Protein AF-A0AAI8YS66-F1 (afdb_monomer)

Nearest PDB structures (foldseek):
  8ajq-assembly2_C  TM=8.353E-01  e=5.637E-10  Pseudomonas aeruginosa PAO1
  5xmc-assembly1_A  TM=4.324E-01  e=9.749E-01  Mus musculus
  8xfb-asse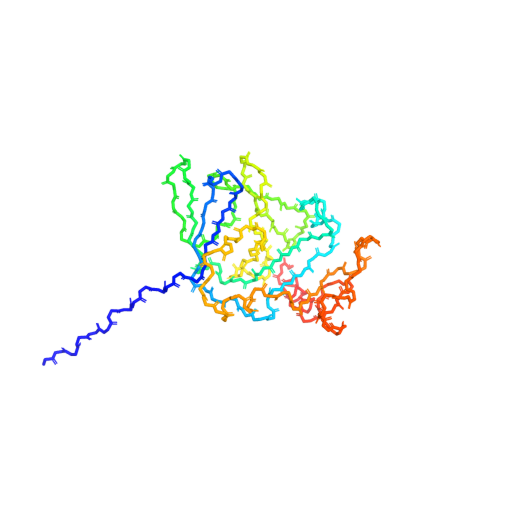mbly1_B  TM=2.470E-01  e=1.100E+00  Homo sapiens
  8z9m-assembly1_B  TM=1.867E-01  e=3.707E-01  Homo sapiens
  8z9m-assembly1_D  TM=2.015E-01  e=8.132E-01  Homo sapiens

Mean predicted aligned error: 4.64 Å

Organism: NCBI:txid111012

Solvent-accessible surface area (backbone atoms only — not comparable to full-atom values): 10172 Å² total; per-residue (Å²): 134,83,78,84,76,78,74,81,75,77,74,62,73,31,30,34,27,38,32,91,75,54,41,41,33,38,38,25,41,54,75,44,50,51,84,41,9,29,37,34,16,36,66,68,39,15,65,72,57,76,43,73,35,36,46,29,33,37,35,54,25,76,37,26,37,35,34,28,65,80,81,72,42,79,37,89,19,63,78,93,60,68,49,91,58,34,38,63,50,73,89,51,98,53,44,39,35,34,24,33,71,85,69,62,31,60,45,31,36,36,40,70,81,42,79,60,41,30,28,35,25,54,88,17,47,42,74,92,48,45,46,60,72,68,43,55,54,19,67,36,69,45,34,37,28,20,56,76,49,45,52,90,92,59,74,69,85,77,72,78,48,57,72,96,35,55,23,61,41,72,52,70,73,53,50,53,52,44,52,63,44,55,69,71,76,111

Sequence (186 aa):
MADPEKVPVAPAVQFKGSCACERITYHCTDTPKADETGICHCVTCRKLSGGPYQAFTGVSAKSVTLFDQKEQLRYAGFPKDDIGGIMYLRFSQIGERSFCVSCYSPLAMRYKHRPDVVDLTLSSIDEDSIVGEDGKRSLRVSFHIFTSQKVSWIDIEKDGVPEGRRHERFSKTFEEKLSAWESKQQ

Secondary structure (DSSP, 8-state):
------PPPPPPP-EEEE-TTSSEEEEE-----TTSEEEE--HHHHHHHTSS-EEEEEEEGGGEEEEETTTTEEEES--SS-BTTEEEE--SSSEEEEEETTT--EEEEEETT-TTEEEEEGGGB-GGG--HHHHHHHTS--EEE-GGG--TT--GGGS---GGGB-SSS-HHHHHHHHHHHTT--

Radius of gyration: 17.56 Å; Cα contacts (8 Å, |Δi|>4): 369; chains: 1; bounding box: 66×43×43 Å

Foldseek 3Di:
DDDPDPDDDDQDFQFKFAFPVRQKIKTFSDQFALLQWAWEQDPVQCVLQVHLTWIWTKDFQQRMWMARNVVRDIDRGDDDADDRQKHWDDPDPFKIWIAGNPRRGTAWMDGPLCNRMITGTPVGIDPVGHPDPSSVSSNQHAAYALCLNGDPPDDPVPSPHDPVRYYNHDDPVVVVSVVVVVVVVD

pLDDT: mean 93.53, std 10.76, range [41.16, 98.69]

InterPro domains:
  IPR006913 CENP-V/GFA domain [PF04828] (15-148)
  IPR006913 CENP-V/GFA domain [PS51891] (15-147)
  IPR011057 Mss4-like superfamily [SSF51316] (14-159)

Structure (mmCIF, N/CA/C/O backbone):
data_AF-A0AAI8YS66-F1
#
_entry.id   AF-A0AAI8YS66-F1
#
loop_
_atom_site.group_PDB
_atom_site.id
_atom_site.type_symbol
_atom_site.label_atom_id
_atom_site.label_alt_id
_atom_site.label_comp_id
_atom_site.label_asym_id
_atom_site.label_entity_id
_atom_site.label_seq_id
_atom_site.pdbx_PDB_ins_code
_atom_site.Cartn_x
_atom_site.Cartn_y
_atom_site.Cartn_z
_atom_site.occupancy
_atom_site.B_iso_or_equiv
_atom_site.auth_seq_id
_atom_site.auth_comp_id
_atom_site.auth_asym_id
_atom_site.auth_atom_id
_atom_site.pdbx_PDB_model_num
ATOM 1 N N . MET A 1 1 ? 47.447 13.367 -0.057 1.00 42.41 1 MET A N 1
ATOM 2 C CA . MET A 1 1 ? 46.681 12.418 -0.887 1.00 42.41 1 MET A CA 1
ATOM 3 C C . MET A 1 1 ? 45.302 12.347 -0.263 1.00 42.41 1 MET A C 1
ATOM 5 O O . MET A 1 1 ? 45.229 12.008 0.910 1.00 42.41 1 MET A O 1
ATOM 9 N N . ALA A 1 2 ? 44.274 12.840 -0.955 1.00 43.12 2 ALA A N 1
ATOM 10 C CA . ALA A 1 2 ? 42.915 12.890 -0.422 1.00 43.12 2 ALA A CA 1
ATOM 11 C C . ALA A 1 2 ? 42.319 11.474 -0.382 1.00 43.12 2 ALA A C 1
ATOM 13 O O . ALA A 1 2 ? 42.502 10.707 -1.327 1.00 43.12 2 ALA A O 1
ATOM 14 N N . ASP A 1 3 ? 41.669 11.145 0.732 1.00 41.16 3 ASP A N 1
ATOM 15 C CA . ASP A 1 3 ? 40.917 9.908 0.956 1.00 41.16 3 ASP A CA 1
ATOM 16 C C . ASP A 1 3 ? 39.797 9.810 -0.100 1.00 41.16 3 ASP A C 1
ATOM 18 O O . ASP A 1 3 ? 39.069 10.795 -0.271 1.00 41.16 3 ASP A O 1
ATOM 22 N N . PRO A 1 4 ? 39.675 8.714 -0.875 1.00 52.25 4 PRO A N 1
ATOM 23 C CA . PRO A 1 4 ? 38.609 8.578 -1.856 1.00 52.25 4 PRO A CA 1
ATOM 24 C C . PRO A 1 4 ? 37.261 8.541 -1.133 1.00 52.25 4 PRO A C 1
ATOM 26 O O . PRO A 1 4 ? 36.853 7.535 -0.553 1.00 52.25 4 PRO A O 1
ATOM 29 N N . GLU A 1 5 ? 36.584 9.681 -1.179 1.00 54.62 5 GLU A N 1
ATOM 30 C CA . GLU A 1 5 ? 35.225 9.913 -0.718 1.00 54.62 5 GLU A CA 1
ATOM 31 C C . GLU A 1 5 ? 34.327 8.764 -1.204 1.00 54.62 5 GLU A C 1
ATOM 33 O O . GLU A 1 5 ? 34.127 8.565 -2.405 1.00 54.62 5 GLU A O 1
ATOM 38 N N . LYS A 1 6 ? 33.848 7.934 -0.266 1.00 51.53 6 LYS A N 1
ATOM 39 C CA . LYS A 1 6 ? 32.949 6.812 -0.557 1.00 51.53 6 LYS A CA 1
ATOM 40 C C . LYS A 1 6 ? 31.703 7.357 -1.248 1.00 51.53 6 LYS A C 1
ATOM 42 O O . LYS A 1 6 ? 30.820 7.901 -0.590 1.00 51.53 6 LYS A O 1
ATOM 47 N N . VAL A 1 7 ? 31.624 7.178 -2.564 1.00 50.91 7 VAL A N 1
ATOM 48 C CA . VAL A 1 7 ? 30.409 7.433 -3.340 1.00 50.91 7 VAL A CA 1
ATOM 49 C C . VAL A 1 7 ? 29.276 6.614 -2.705 1.00 50.91 7 VAL A C 1
ATOM 51 O O . VAL A 1 7 ? 29.420 5.392 -2.591 1.00 50.91 7 VAL A O 1
ATOM 54 N N . PRO A 1 8 ? 28.170 7.235 -2.254 1.00 50.56 8 PRO A N 1
ATOM 55 C CA . PRO A 1 8 ? 27.058 6.498 -1.672 1.00 50.56 8 PRO A CA 1
ATOM 56 C C . PRO A 1 8 ? 26.510 5.504 -2.699 1.00 50.56 8 PRO A C 1
ATOM 58 O O . PRO A 1 8 ? 26.058 5.897 -3.776 1.00 50.56 8 PRO A O 1
ATOM 61 N N . VAL A 1 9 ? 26.564 4.210 -2.380 1.00 59.19 9 VAL A N 1
ATOM 62 C CA . VAL A 1 9 ? 25.928 3.168 -3.191 1.00 59.19 9 VAL A CA 1
ATOM 63 C C . VAL A 1 9 ? 24.425 3.438 -3.182 1.00 59.19 9 VAL A C 1
ATOM 65 O O . VAL A 1 9 ? 23.832 3.588 -2.112 1.00 59.19 9 VAL A O 1
ATOM 68 N N . ALA A 1 10 ? 23.814 3.539 -4.365 1.00 66.12 10 ALA A N 1
ATOM 69 C CA . ALA A 1 10 ? 22.371 3.721 -4.480 1.00 66.12 10 ALA A CA 1
ATOM 70 C C . ALA A 1 10 ? 21.642 2.603 -3.707 1.00 66.12 10 ALA A C 1
ATOM 72 O O . ALA A 1 10 ? 22.058 1.443 -3.791 1.00 66.12 10 ALA A O 1
ATOM 73 N N . PRO A 1 11 ? 20.585 2.923 -2.942 1.00 79.81 11 PRO A N 1
ATOM 74 C CA . PRO A 1 11 ? 19.929 1.938 -2.094 1.00 79.81 11 PRO A CA 1
ATOM 75 C C . PRO A 1 11 ? 19.335 0.804 -2.941 1.00 79.81 11 PRO A C 1
ATOM 77 O O . PRO A 1 11 ? 18.698 1.043 -3.969 1.00 79.81 11 PRO A O 1
ATOM 80 N N . ALA A 1 12 ? 19.577 -0.439 -2.520 1.00 92.00 12 ALA A N 1
ATOM 81 C CA . ALA A 1 12 ? 19.130 -1.629 -3.236 1.00 92.00 12 ALA A CA 1
ATOM 82 C C . ALA A 1 12 ? 17.601 -1.775 -3.178 1.00 92.00 12 ALA A C 1
ATOM 84 O O . ALA A 1 12 ? 16.981 -1.531 -2.141 1.00 92.00 12 ALA A O 1
ATOM 85 N N . VAL A 1 13 ? 17.003 -2.210 -4.289 1.00 97.19 13 VAL A N 1
ATOM 86 C CA . VAL A 1 13 ? 15.568 -2.515 -4.370 1.00 97.19 13 VAL A CA 1
ATOM 87 C C . VAL A 1 13 ? 15.247 -3.702 -3.459 1.00 97.19 13 VAL A C 1
ATOM 89 O O . VAL A 1 13 ? 15.883 -4.745 -3.571 1.00 97.19 13 VAL A O 1
ATOM 92 N N . GLN A 1 14 ? 14.268 -3.526 -2.572 1.00 97.88 14 GLN A N 1
ATOM 93 C CA . GLN A 1 14 ? 13.790 -4.525 -1.610 1.00 97.88 14 GLN A CA 1
ATOM 94 C C . GLN A 1 14 ? 12.602 -5.324 -2.146 1.00 97.88 14 GLN A C 1
ATOM 96 O O . GLN A 1 14 ? 12.447 -6.493 -1.811 1.00 97.88 14 GLN A O 1
ATOM 101 N N . PHE A 1 15 ? 11.763 -4.694 -2.968 1.00 98.44 15 PHE A N 1
ATOM 102 C CA . PHE A 1 15 ? 10.691 -5.346 -3.714 1.00 98.44 15 PHE A CA 1
ATOM 103 C C . PHE A 1 15 ? 10.230 -4.450 -4.865 1.00 98.44 15 PHE A C 1
ATOM 105 O O . PHE A 1 15 ? 10.532 -3.250 -4.934 1.00 98.44 15 PHE A O 1
ATOM 112 N N . LYS A 1 16 ? 9.488 -5.053 -5.782 1.00 98.69 16 LYS A N 1
ATOM 113 C CA . LYS A 1 16 ? 8.831 -4.412 -6.914 1.00 98.69 16 LYS A CA 1
ATOM 114 C C . LYS A 1 16 ? 7.324 -4.589 -6.802 1.00 98.69 16 LYS A C 1
ATOM 116 O O . LYS A 1 16 ? 6.822 -5.313 -5.942 1.00 98.69 16 LYS A O 1
ATOM 121 N N . GLY A 1 17 ? 6.609 -3.892 -7.662 1.00 98.50 17 GLY A N 1
ATOM 122 C CA . GLY A 1 17 ? 5.191 -4.114 -7.816 1.00 98.50 17 GLY A CA 1
ATOM 123 C C . GLY A 1 17 ? 4.644 -3.499 -9.083 1.00 98.50 17 GLY A C 1
ATOM 124 O O . GLY A 1 17 ? 5.317 -2.721 -9.770 1.00 98.50 17 GLY A O 1
ATOM 125 N N . SER A 1 18 ? 3.402 -3.844 -9.375 1.00 98.62 18 SER A N 1
ATOM 126 C CA . SER A 1 18 ? 2.729 -3.478 -10.604 1.00 98.62 18 SER A CA 1
ATOM 127 C C . SER A 1 18 ? 1.213 -3.387 -10.426 1.00 98.62 18 SER A C 1
ATOM 129 O O . SER A 1 18 ? 0.619 -3.933 -9.494 1.00 98.62 18 SER A O 1
ATOM 131 N N . CYS A 1 19 ? 0.556 -2.647 -11.321 1.00 98.62 19 CYS A N 1
ATOM 132 C CA . CYS A 1 19 ? -0.869 -2.855 -11.556 1.00 98.62 19 CYS A CA 1
ATOM 133 C C . CYS A 1 19 ? -1.089 -4.109 -12.415 1.00 98.62 19 CYS A C 1
ATOM 135 O O . CYS A 1 19 ? -0.194 -4.537 -13.136 1.00 98.62 19 CYS A O 1
ATOM 137 N N . ALA A 1 20 ? -2.314 -4.642 -12.435 1.00 98.31 20 ALA A N 1
ATOM 138 C CA . ALA A 1 20 ? -2.619 -5.890 -13.144 1.00 98.31 20 ALA A CA 1
ATOM 139 C C . ALA A 1 20 ? -2.386 -5.850 -14.667 1.00 98.31 20 ALA A C 1
ATOM 141 O O . ALA A 1 20 ? -2.245 -6.899 -15.283 1.00 98.31 20 ALA A O 1
ATOM 142 N N . CYS A 1 21 ? -2.386 -4.667 -15.293 1.00 98.50 21 CYS A N 1
ATOM 143 C CA . CYS A 1 21 ? -2.063 -4.526 -16.718 1.00 98.50 21 CYS A CA 1
ATOM 144 C C . CYS A 1 21 ? -0.613 -4.103 -16.978 1.00 98.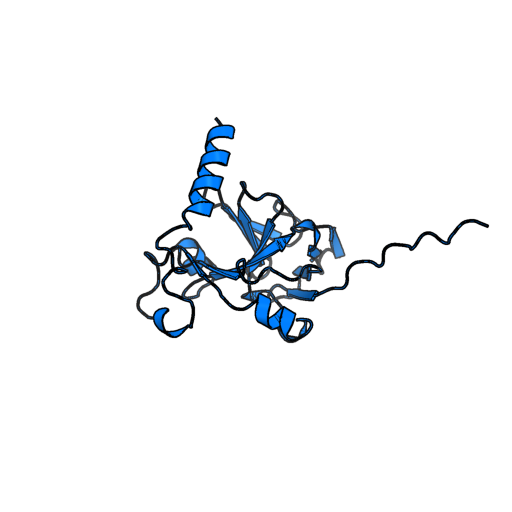50 21 CYS A C 1
ATOM 146 O O . CYS A 1 21 ? -0.293 -3.742 -18.107 1.00 98.50 21 CYS A O 1
ATOM 148 N N . GLU A 1 22 ? 0.220 -4.051 -15.935 1.00 98.25 22 GLU A N 1
ATOM 149 C CA . GLU A 1 22 ? 1.649 -3.712 -15.975 1.00 98.25 22 GLU A CA 1
ATOM 150 C C . GLU A 1 22 ? 1.986 -2.319 -16.533 1.00 98.25 22 GLU A C 1
ATOM 152 O O . GLU A 1 22 ? 3.154 -1.944 -16.617 1.00 98.25 22 GLU A O 1
ATOM 157 N N . ARG A 1 23 ? 0.985 -1.487 -16.853 1.00 98.25 23 ARG A N 1
ATOM 158 C CA . ARG A 1 23 ? 1.216 -0.094 -17.255 1.00 98.25 23 ARG A CA 1
ATOM 159 C C . ARG A 1 23 ? 1.970 0.669 -16.171 1.00 98.25 23 ARG A C 1
ATOM 161 O O . ARG A 1 23 ? 2.867 1.441 -16.486 1.00 98.25 23 ARG A O 1
ATOM 168 N N . ILE A 1 24 ? 1.557 0.506 -14.918 1.00 98.56 24 ILE A N 1
ATOM 169 C CA . ILE A 1 24 ? 2.224 1.114 -13.774 1.00 98.56 24 ILE A CA 1
ATOM 170 C C . ILE A 1 24 ? 3.050 0.040 -13.092 1.00 98.56 24 ILE A C 1
ATOM 172 O O . ILE A 1 24 ? 2.490 -0.946 -12.619 1.00 98.56 24 ILE A O 1
ATOM 176 N N . THR A 1 25 ? 4.357 0.265 -13.007 1.00 98.69 25 THR A N 1
ATOM 177 C CA . THR A 1 25 ? 5.270 -0.546 -12.199 1.00 98.69 25 THR A CA 1
ATOM 178 C C . THR A 1 25 ? 6.042 0.345 -11.239 1.00 98.69 25 THR A C 1
ATOM 180 O O . THR A 1 25 ? 6.153 1.557 -11.439 1.00 98.69 25 THR A O 1
ATOM 183 N N . TYR A 1 26 ? 6.570 -0.227 -10.166 1.00 98.62 26 TYR A N 1
ATOM 184 C CA . TYR A 1 26 ? 7.390 0.507 -9.218 1.00 98.62 26 TYR A CA 1
ATOM 185 C C . TYR A 1 26 ? 8.474 -0.367 -8.600 1.00 98.62 26 TYR A C 1
ATOM 187 O O . TYR A 1 26 ? 8.356 -1.586 -8.503 1.00 98.62 26 TYR A O 1
ATOM 195 N N . HIS A 1 27 ? 9.533 0.290 -8.141 1.00 98.50 27 HIS A N 1
ATOM 196 C CA . HIS A 1 27 ? 10.565 -0.289 -7.292 1.00 98.50 27 HIS A CA 1
ATOM 197 C C . HIS A 1 27 ? 10.526 0.400 -5.932 1.00 98.50 27 HIS A C 1
ATOM 199 O O . HIS A 1 27 ? 10.437 1.627 -5.878 1.00 98.50 27 HIS A O 1
ATOM 205 N N . CYS A 1 28 ? 10.641 -0.365 -4.850 1.00 98.31 28 CYS A N 1
ATOM 206 C CA . CYS A 1 28 ? 10.798 0.164 -3.502 1.00 98.31 28 CYS A CA 1
ATOM 207 C C . CYS A 1 28 ? 12.163 -0.237 -2.943 1.00 98.31 28 CYS A C 1
ATOM 209 O O . CYS A 1 28 ? 12.540 -1.405 -2.994 1.00 98.31 28 CYS A O 1
ATOM 211 N N . THR A 1 29 ? 12.913 0.727 -2.415 1.00 98.00 29 THR A N 1
ATOM 212 C CA . THR A 1 29 ? 14.216 0.488 -1.771 1.00 98.00 29 THR A CA 1
ATOM 213 C C . THR A 1 29 ? 14.137 0.461 -0.244 1.00 98.00 29 THR A C 1
ATOM 215 O O . THR A 1 29 ? 15.169 0.405 0.416 1.00 98.00 29 THR A O 1
ATOM 218 N N . ASP A 1 30 ? 12.937 0.574 0.322 1.00 95.81 30 ASP A N 1
ATOM 219 C CA . ASP A 1 30 ? 12.696 0.549 1.765 1.00 95.81 30 ASP A CA 1
ATOM 220 C C . ASP A 1 30 ? 12.223 -0.839 2.188 1.00 95.81 30 ASP A C 1
ATOM 222 O O . ASP A 1 30 ? 11.496 -1.508 1.454 1.00 95.81 30 ASP A O 1
ATOM 226 N N . THR A 1 31 ? 12.635 -1.264 3.375 1.00 95.94 31 THR A N 1
ATOM 227 C CA . THR A 1 31 ? 12.086 -2.456 4.017 1.00 95.94 31 THR A CA 1
ATOM 228 C C . THR A 1 31 ? 11.049 -1.957 5.018 1.00 95.94 31 THR A C 1
ATOM 230 O O . THR A 1 31 ? 11.436 -1.281 5.975 1.00 95.94 31 THR A O 1
ATOM 233 N N . PRO A 1 32 ? 9.749 -2.259 4.834 1.00 95.06 32 PRO A N 1
ATOM 234 C CA . PRO A 1 32 ? 8.716 -1.772 5.734 1.00 95.06 32 PRO A CA 1
ATOM 235 C C . PRO A 1 32 ? 9.019 -2.153 7.179 1.00 95.06 32 PRO A C 1
ATOM 237 O O . PRO A 1 32 ? 9.610 -3.199 7.465 1.00 95.06 32 PRO A O 1
ATOM 240 N N . LYS A 1 33 ? 8.584 -1.321 8.122 1.00 94.12 33 LYS A N 1
ATOM 241 C CA . LYS A 1 33 ? 8.608 -1.725 9.527 1.00 94.12 33 LYS A CA 1
ATOM 242 C C . LYS A 1 33 ? 7.530 -2.777 9.753 1.00 94.12 33 LYS A C 1
ATOM 244 O O . LYS A 1 33 ? 6.438 -2.680 9.198 1.00 94.12 33 LYS A O 1
ATOM 249 N N . ALA A 1 34 ? 7.817 -3.751 10.613 1.00 87.00 34 ALA A N 1
ATOM 250 C CA . ALA A 1 34 ? 6.890 -4.845 10.901 1.00 87.00 34 ALA A CA 1
ATOM 251 C C . ALA A 1 34 ? 5.509 -4.358 11.398 1.00 87.00 34 ALA A C 1
ATOM 253 O O . ALA A 1 34 ? 4.508 -5.047 11.224 1.00 87.00 34 ALA A O 1
ATOM 254 N N . ASP A 1 35 ? 5.430 -3.169 11.999 1.00 93.00 35 ASP A N 1
ATOM 255 C CA . ASP A 1 35 ? 4.204 -2.573 12.527 1.00 93.00 35 ASP A CA 1
ATOM 256 C C . ASP A 1 35 ? 3.459 -1.639 11.554 1.00 93.00 35 ASP A C 1
ATOM 258 O O . ASP A 1 35 ? 2.425 -1.097 11.945 1.00 93.00 35 ASP A O 1
ATOM 262 N N . GLU A 1 36 ? 3.932 -1.477 10.311 1.00 95.62 36 GLU A N 1
ATOM 263 C CA . GLU A 1 36 ? 3.303 -0.642 9.267 1.00 95.62 36 GLU A CA 1
ATOM 264 C C . GLU A 1 36 ? 2.472 -1.452 8.256 1.00 95.62 36 GLU A C 1
ATOM 266 O O . GLU A 1 36 ? 1.752 -0.870 7.444 1.00 95.62 36 GLU A O 1
ATOM 271 N N . THR A 1 37 ? 2.523 -2.786 8.307 1.00 98.12 37 THR A N 1
ATOM 272 C CA . THR A 1 37 ? 1.694 -3.650 7.457 1.00 98.12 37 THR A CA 1
ATOM 273 C C . THR A 1 37 ? 0.386 -4.011 8.156 1.00 98.12 37 THR A C 1
ATOM 275 O O . THR A 1 37 ? 0.380 -4.708 9.172 1.00 98.12 37 THR A O 1
ATOM 278 N N . GLY A 1 38 ? -0.746 -3.592 7.592 1.00 98.06 38 GLY A N 1
ATOM 279 C CA . GLY A 1 38 ? -2.049 -3.808 8.211 1.00 98.06 38 GLY A CA 1
ATOM 280 C C . GLY A 1 38 ? -3.220 -3.869 7.244 1.00 98.06 38 GLY A C 1
ATOM 281 O O . GLY A 1 38 ? -3.132 -3.524 6.065 1.00 98.06 38 GLY A O 1
ATOM 282 N N . ILE A 1 39 ? -4.352 -4.320 7.775 1.00 98.50 39 ILE A N 1
ATOM 283 C CA . ILE A 1 39 ? -5.599 -4.493 7.034 1.00 98.50 39 ILE A CA 1
ATOM 284 C C . ILE A 1 39 ? -6.607 -3.412 7.427 1.00 98.50 39 ILE A C 1
ATOM 286 O O . ILE A 1 39 ? -6.897 -3.204 8.606 1.00 98.50 39 ILE A O 1
ATOM 290 N N . CYS A 1 40 ? -7.212 -2.772 6.428 1.00 98.19 40 CYS A N 1
ATOM 291 C CA . CYS A 1 40 ? -8.310 -1.834 6.618 1.00 98.19 40 CYS A CA 1
ATOM 292 C C . CYS A 1 40 ? -9.650 -2.437 6.188 1.00 98.19 40 CYS A C 1
ATOM 294 O O . CYS A 1 40 ? -9.863 -2.765 5.018 1.00 98.19 40 CYS A O 1
ATOM 296 N N . HIS A 1 41 ? -10.579 -2.511 7.142 1.00 98.50 41 HIS A N 1
ATOM 297 C CA . HIS A 1 41 ? -11.918 -3.088 6.968 1.00 98.50 41 HIS A CA 1
ATOM 298 C C . HIS A 1 41 ? -13.007 -2.060 6.647 1.00 98.50 41 HIS A C 1
ATOM 300 O O . HIS A 1 41 ? -14.185 -2.415 6.545 1.00 98.50 41 HIS A O 1
ATOM 306 N N . CYS A 1 42 ? -12.652 -0.781 6.491 1.00 97.12 42 CYS A N 1
ATOM 307 C CA . CYS A 1 42 ? -13.661 0.246 6.261 1.00 97.12 42 CYS A CA 1
ATOM 308 C C . CYS A 1 42 ? -14.438 -0.016 4.961 1.00 97.12 42 CYS A C 1
ATOM 310 O O . CYS A 1 42 ? -13.892 -0.544 3.989 1.00 97.12 42 CYS A O 1
ATOM 312 N N . VAL A 1 43 ? -15.713 0.382 4.926 1.00 96.88 43 VAL A N 1
ATOM 313 C CA . VAL A 1 43 ? -16.619 0.137 3.789 1.00 96.88 43 VAL A CA 1
ATOM 314 C C . VAL A 1 43 ? -15.992 0.578 2.462 1.00 96.88 43 VAL A C 1
ATOM 316 O O . VAL A 1 43 ? -16.094 -0.143 1.472 1.00 96.88 43 VAL A O 1
ATOM 319 N N . THR A 1 44 ? -15.310 1.726 2.441 1.00 96.25 44 THR A N 1
ATOM 320 C CA . THR A 1 44 ? -14.613 2.236 1.252 1.00 96.25 44 THR A CA 1
ATOM 321 C C . THR A 1 44 ? -13.507 1.291 0.789 1.00 96.25 44 THR A C 1
ATOM 323 O O . THR A 1 44 ? -13.463 0.949 -0.387 1.00 96.25 44 THR A O 1
ATOM 326 N N . CYS A 1 45 ? -12.634 0.834 1.692 1.00 96.81 45 CYS A N 1
ATOM 327 C CA . CYS A 1 45 ? -11.535 -0.068 1.342 1.00 96.81 45 CYS A CA 1
ATOM 328 C C . CYS A 1 45 ? -12.047 -1.422 0.836 1.00 96.81 45 CYS A C 1
ATOM 330 O O . CYS A 1 45 ? -11.533 -1.907 -0.164 1.00 96.81 45 CYS A O 1
ATOM 332 N N . ARG A 1 46 ? -13.105 -1.972 1.447 1.00 97.19 46 ARG A N 1
ATOM 333 C CA . ARG A 1 46 ? -13.752 -3.214 0.983 1.00 97.19 46 ARG A CA 1
ATOM 334 C C . ARG A 1 46 ? -14.335 -3.083 -0.419 1.00 97.19 46 ARG A C 1
ATOM 336 O O . ARG A 1 46 ? -14.105 -3.917 -1.285 1.00 97.19 46 ARG A O 1
ATOM 343 N N . LYS A 1 47 ? -15.098 -2.011 -0.653 1.00 96.12 47 LYS A N 1
ATOM 344 C CA . LYS A 1 47 ? -15.752 -1.780 -1.947 1.00 96.12 47 LYS A CA 1
ATOM 345 C C . LYS A 1 47 ? -14.748 -1.518 -3.067 1.00 96.12 47 LYS A C 1
ATOM 347 O O . LYS A 1 47 ? -14.976 -1.974 -4.178 1.00 96.12 47 LYS A O 1
ATOM 352 N N . LEU A 1 48 ? -13.657 -0.805 -2.781 1.00 95.31 48 LEU A N 1
ATOM 353 C CA . LEU A 1 48 ? -12.623 -0.507 -3.775 1.00 95.31 48 LEU A CA 1
ATOM 354 C C . LEU A 1 48 ? -11.725 -1.708 -4.084 1.00 95.31 48 LEU A C 1
ATOM 356 O O . LEU A 1 48 ? -11.270 -1.824 -5.215 1.00 95.31 48 LEU A O 1
ATOM 360 N N . SER A 1 49 ? -11.453 -2.585 -3.113 1.00 95.62 49 SER A N 1
ATOM 361 C CA . SER A 1 49 ? -10.647 -3.786 -3.367 1.00 95.62 49 SER A CA 1
ATOM 362 C C . SER A 1 49 ? -11.436 -4.914 -4.035 1.00 95.62 49 SER A C 1
ATOM 364 O O . SER A 1 49 ? -10.830 -5.846 -4.550 1.00 95.62 49 SER A O 1
ATOM 366 N N . GLY A 1 50 ? -12.773 -4.876 -3.981 1.00 95.38 50 GLY A N 1
ATOM 367 C CA . GLY A 1 50 ? -13.620 -6.015 -4.351 1.00 95.38 50 GLY A CA 1
ATOM 368 C C . GLY A 1 50 ? -13.509 -7.200 -3.380 1.00 95.38 50 GLY A C 1
ATOM 369 O O . GLY A 1 50 ? -14.089 -8.253 -3.631 1.00 95.38 50 GLY A O 1
ATOM 370 N N . GLY A 1 51 ? -12.776 -7.037 -2.272 1.00 96.25 51 GLY A N 1
ATOM 371 C CA . GLY A 1 51 ? -12.483 -8.073 -1.289 1.00 96.25 51 GLY A CA 1
ATOM 372 C C . GLY A 1 51 ? -13.082 -7.795 0.096 1.00 96.25 51 GLY A C 1
ATOM 373 O O . GLY A 1 51 ? -13.780 -6.800 0.316 1.00 96.25 51 GLY A O 1
ATOM 374 N N . PRO A 1 52 ? -12.797 -8.664 1.082 1.00 97.50 52 PRO A N 1
ATOM 375 C CA . PRO A 1 52 ? -13.263 -8.480 2.458 1.00 97.50 52 PRO A CA 1
ATOM 376 C C . PRO A 1 52 ? -12.633 -7.266 3.154 1.00 97.50 52 PRO A C 1
ATOM 378 O O . PRO A 1 52 ? -13.164 -6.807 4.163 1.00 97.50 52 PRO A O 1
ATOM 381 N N . TYR A 1 53 ? -11.517 -6.763 2.623 1.00 98.19 53 TYR A N 1
ATOM 382 C CA . TYR A 1 53 ? -10.722 -5.644 3.122 1.00 98.19 53 TYR A CA 1
ATOM 383 C C . TYR A 1 53 ? -9.713 -5.188 2.056 1.00 98.19 53 TYR A C 1
ATOM 385 O O . TYR A 1 53 ? -9.633 -5.784 0.981 1.00 98.19 53 TYR A O 1
ATOM 393 N N . GLN A 1 54 ? -8.934 -4.146 2.356 1.00 98.25 54 GLN A N 1
ATOM 394 C CA . GLN A 1 54 ? -7.708 -3.818 1.622 1.00 98.25 54 GLN A CA 1
ATOM 395 C C . GLN A 1 54 ? -6.517 -3.874 2.578 1.00 98.25 54 GLN A C 1
ATOM 397 O O . GLN A 1 54 ? -6.603 -3.359 3.697 1.00 98.25 54 GLN A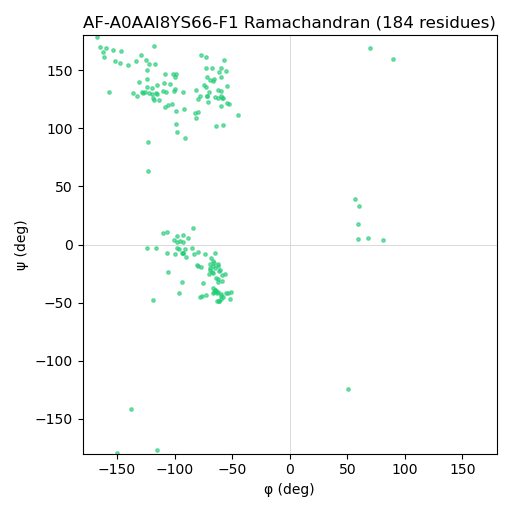 O 1
ATOM 402 N N . ALA A 1 55 ? -5.431 -4.502 2.142 1.00 98.31 55 ALA A N 1
ATOM 403 C CA . ALA A 1 55 ? -4.210 -4.636 2.921 1.00 98.31 55 ALA A CA 1
ATOM 404 C C . ALA A 1 55 ? -3.147 -3.669 2.393 1.00 98.31 55 ALA A C 1
ATOM 406 O O . ALA A 1 55 ? -2.990 -3.505 1.182 1.00 98.31 55 ALA A O 1
ATOM 407 N N . PHE A 1 56 ? -2.433 -3.024 3.308 1.00 98.50 56 PHE A N 1
ATOM 408 C CA . PHE A 1 56 ? -1.445 -2.006 2.988 1.00 98.50 56 PHE A CA 1
ATOM 409 C C . PHE A 1 56 ? -0.151 -2.230 3.761 1.00 98.50 56 PHE A C 1
ATOM 411 O O . PHE A 1 56 ? -0.166 -2.836 4.832 1.00 98.50 56 PHE A O 1
ATOM 418 N N . THR A 1 57 ? 0.941 -1.681 3.241 1.00 98.56 57 THR A N 1
ATOM 419 C CA . THR A 1 57 ? 2.209 -1.544 3.955 1.00 98.56 57 THR A CA 1
ATOM 420 C C . THR A 1 57 ? 2.757 -0.129 3.788 1.00 98.56 57 THR A C 1
ATOM 422 O O . THR A 1 57 ? 2.839 0.392 2.672 1.00 98.56 57 THR A O 1
ATOM 425 N N . GLY A 1 58 ? 3.083 0.519 4.904 1.00 98.12 58 GLY A N 1
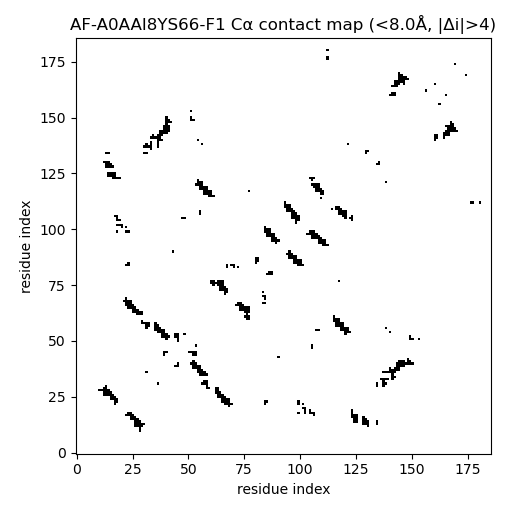ATOM 426 C CA . GLY A 1 58 ? 3.649 1.865 4.916 1.00 98.12 58 GLY A CA 1
ATOM 427 C C . GLY A 1 58 ? 5.145 1.863 4.602 1.00 98.12 58 GLY A C 1
ATOM 428 O O . GLY A 1 58 ? 5.932 1.228 5.305 1.00 98.12 58 GLY A O 1
ATOM 429 N N . VAL A 1 59 ? 5.551 2.631 3.589 1.00 98.38 59 VAL A N 1
ATOM 430 C CA . VAL A 1 59 ? 6.962 2.893 3.250 1.00 98.38 59 VAL A CA 1
ATOM 431 C C . VAL A 1 59 ? 7.226 4.385 3.091 1.00 98.38 59 VAL A C 1
ATOM 433 O O . VAL A 1 59 ? 6.307 5.189 2.903 1.00 98.38 59 VAL A O 1
ATOM 436 N N . SER A 1 60 ? 8.500 4.776 3.132 1.00 97.69 60 SER A N 1
ATOM 437 C CA . SER A 1 60 ? 8.901 6.132 2.753 1.00 97.69 60 SER A CA 1
ATOM 438 C C . SER A 1 60 ? 8.469 6.448 1.318 1.00 97.69 60 SER A C 1
ATOM 440 O O . SER A 1 60 ? 8.851 5.767 0.373 1.00 97.69 60 SER A O 1
ATOM 442 N N . ALA A 1 61 ? 7.741 7.545 1.105 1.00 96.94 61 ALA A N 1
ATOM 443 C CA . ALA A 1 61 ? 7.334 7.956 -0.237 1.00 96.94 61 ALA A CA 1
ATOM 444 C C . ALA A 1 61 ? 8.535 8.197 -1.164 1.00 96.94 61 ALA A C 1
ATOM 446 O O . ALA A 1 61 ? 8.398 8.045 -2.372 1.00 96.94 61 ALA A O 1
ATOM 447 N N . LYS A 1 62 ? 9.708 8.543 -0.610 1.00 97.06 62 LYS A N 1
ATOM 448 C CA . LYS A 1 62 ? 10.955 8.784 -1.356 1.00 97.06 62 LYS A CA 1
ATOM 449 C C . LYS A 1 62 ? 11.696 7.502 -1.745 1.00 97.06 62 LYS A C 1
ATOM 451 O O . LYS A 1 62 ? 12.566 7.569 -2.606 1.00 97.06 62 LYS A O 1
ATOM 456 N N . SER A 1 63 ? 11.390 6.364 -1.119 1.00 97.56 63 SER A N 1
ATOM 457 C CA . SER A 1 63 ? 12.016 5.078 -1.459 1.00 97.56 63 SER A CA 1
ATOM 458 C C . SER A 1 63 ? 11.361 4.393 -2.655 1.00 97.56 63 SER A C 1
ATOM 460 O O . SER A 1 63 ? 11.868 3.383 -3.142 1.00 97.56 63 SER A O 1
ATOM 462 N N . VAL A 1 64 ? 10.236 4.930 -3.130 1.00 98.19 64 VAL A N 1
ATOM 463 C CA . VAL A 1 64 ? 9.524 4.414 -4.293 1.00 98.19 64 VAL A CA 1
ATOM 464 C C . VAL A 1 64 ? 9.994 5.140 -5.547 1.00 98.19 64 VAL A C 1
ATOM 466 O O . VAL A 1 64 ? 10.031 6.365 -5.594 1.00 98.19 64 VAL A O 1
ATOM 469 N N . THR A 1 65 ? 10.327 4.394 -6.592 1.00 98.06 65 THR A N 1
ATOM 470 C CA . THR A 1 65 ? 10.438 4.920 -7.957 1.00 98.06 65 THR A CA 1
ATOM 471 C C . THR A 1 65 ? 9.350 4.280 -8.795 1.00 98.06 65 THR A C 1
ATOM 473 O O . THR A 1 65 ? 9.275 3.056 -8.849 1.00 98.06 65 THR A O 1
ATOM 476 N N . LEU A 1 66 ? 8.519 5.097 -9.436 1.00 97.69 66 LEU A N 1
ATOM 477 C CA . LEU A 1 66 ? 7.385 4.640 -10.232 1.00 97.69 66 LEU A CA 1
ATOM 478 C C . LEU A 1 66 ? 7.649 4.847 -11.723 1.00 97.69 66 LEU A C 1
ATOM 480 O O . LEU A 1 66 ? 8.296 5.820 -12.115 1.00 97.69 66 LEU A O 1
ATOM 484 N N . PHE A 1 67 ? 7.115 3.949 -12.543 1.00 98.19 67 PHE A N 1
ATOM 485 C CA . PHE A 1 67 ? 7.225 3.970 -13.993 1.00 98.19 67 PHE A CA 1
ATOM 486 C C . PHE A 1 67 ? 5.839 3.848 -14.638 1.00 98.19 67 PHE A C 1
ATOM 488 O O . PHE A 1 67 ? 5.066 2.961 -14.275 1.00 98.19 67 PHE A O 1
ATOM 495 N N . ASP A 1 68 ? 5.536 4.722 -15.600 1.00 98.19 68 ASP A N 1
ATOM 496 C CA . ASP A 1 68 ? 4.423 4.531 -16.537 1.00 98.19 68 ASP A CA 1
ATOM 497 C C . ASP A 1 68 ? 4.989 3.973 -17.842 1.00 98.19 68 ASP A C 1
ATOM 499 O O . ASP A 1 68 ? 5.585 4.701 -18.634 1.00 98.19 68 ASP A O 1
ATOM 503 N N . GLN A 1 69 ? 4.801 2.674 -18.055 1.00 98.12 69 GLN A N 1
ATOM 504 C CA . GLN A 1 69 ? 5.315 1.936 -19.207 1.00 98.12 69 GLN A CA 1
ATOM 505 C C . GLN A 1 69 ? 4.663 2.368 -20.522 1.00 98.12 69 GLN A C 1
ATOM 507 O O . GLN A 1 69 ? 5.259 2.218 -21.586 1.00 98.12 69 GLN A O 1
ATOM 512 N N . LYS A 1 70 ? 3.442 2.916 -20.480 1.00 97.31 70 LYS A N 1
ATOM 513 C CA . LYS A 1 70 ? 2.756 3.367 -21.695 1.00 97.31 70 LYS A CA 1
ATOM 514 C C . LYS A 1 70 ? 3.298 4.714 -22.164 1.00 97.31 70 LYS A C 1
ATOM 516 O O . LYS A 1 70 ? 3.559 4.882 -23.349 1.00 97.31 70 LYS A O 1
ATOM 521 N N . GLU A 1 71 ? 3.473 5.648 -21.234 1.00 96.06 71 GLU A N 1
ATOM 522 C CA . GLU A 1 71 ? 3.949 7.008 -21.532 1.00 96.06 71 GLU A CA 1
ATOM 523 C C . GLU A 1 71 ? 5.482 7.134 -21.453 1.00 96.06 71 GLU A C 1
ATOM 525 O O . GLU A 1 71 ? 6.028 8.198 -21.730 1.00 96.06 71 GLU A O 1
ATOM 530 N N . GLN A 1 72 ? 6.183 6.060 -21.065 1.00 95.94 72 GLN A N 1
ATOM 531 C CA . GLN A 1 72 ? 7.636 6.024 -20.853 1.00 95.94 72 GLN A CA 1
ATOM 532 C C . GLN A 1 72 ? 8.115 7.064 -19.822 1.00 95.94 72 GLN A C 1
ATOM 534 O O . GLN A 1 72 ? 9.166 7.690 -19.970 1.00 95.94 72 GLN A O 1
ATOM 539 N N . LEU A 1 73 ? 7.329 7.256 -18.756 1.00 95.81 73 LEU A N 1
ATOM 540 C CA . LEU A 1 73 ? 7.603 8.234 -17.698 1.00 95.81 73 LEU A CA 1
ATOM 541 C C . LEU A 1 73 ? 8.193 7.563 -16.458 1.00 95.81 73 LEU A C 1
ATOM 543 O O . LEU A 1 73 ? 7.836 6.439 -16.106 1.00 95.81 73 LEU A O 1
ATOM 547 N N . ARG A 1 74 ? 9.070 8.291 -15.760 1.00 96.81 74 ARG A N 1
ATOM 548 C CA . ARG A 1 74 ? 9.693 7.877 -14.498 1.00 96.81 74 ARG A CA 1
ATOM 549 C C . ARG A 1 74 ? 9.504 8.958 -13.442 1.00 96.81 74 ARG A C 1
ATOM 551 O O . ARG A 1 74 ? 9.863 10.111 -13.670 1.00 96.81 74 ARG A O 1
ATOM 558 N N . TYR A 1 75 ? 9.044 8.563 -12.260 1.00 95.38 75 TYR A N 1
ATOM 559 C CA . TYR A 1 75 ? 8.840 9.453 -11.120 1.00 95.38 75 TYR A CA 1
ATOM 560 C C . TYR A 1 75 ? 9.712 9.027 -9.942 1.00 95.38 75 TYR A C 1
ATOM 562 O O . TYR A 1 75 ? 9.688 7.870 -9.518 1.00 95.38 75 TYR A O 1
ATOM 570 N N . ALA A 1 76 ? 10.496 9.972 -9.420 1.00 95.19 76 ALA A N 1
ATOM 571 C CA . ALA A 1 76 ? 11.209 9.804 -8.161 1.00 95.19 76 ALA A CA 1
ATOM 572 C C . ALA A 1 76 ? 10.249 10.122 -7.008 1.00 95.19 76 ALA A C 1
ATOM 574 O O . ALA A 1 76 ? 9.826 11.264 -6.833 1.00 95.19 76 ALA A O 1
ATOM 575 N N . GLY A 1 77 ? 9.913 9.100 -6.232 1.00 94.62 77 GLY A N 1
ATOM 576 C CA . GLY A 1 77 ? 8.874 9.143 -5.218 1.00 94.62 77 GLY A CA 1
ATOM 577 C C . GLY A 1 77 ? 7.493 8.756 -5.747 1.00 94.62 77 GLY A C 1
ATOM 578 O O . GLY A 1 77 ? 7.221 8.814 -6.948 1.00 94.62 77 GLY A O 1
ATOM 579 N N . PHE A 1 78 ? 6.598 8.371 -4.835 1.00 93.50 78 PHE A N 1
ATOM 580 C CA . PHE A 1 78 ? 5.202 8.121 -5.197 1.00 93.50 78 PHE A CA 1
ATOM 581 C C . PHE A 1 78 ? 4.485 9.457 -5.497 1.00 93.50 78 PHE A C 1
ATOM 583 O O . PHE A 1 78 ? 4.540 10.363 -4.654 1.00 93.50 78 PHE A O 1
ATOM 590 N N . PRO A 1 79 ? 3.815 9.612 -6.659 1.00 92.62 79 PRO A N 1
ATOM 591 C CA . PRO A 1 79 ? 3.134 10.855 -7.023 1.00 92.62 79 PRO A CA 1
ATOM 592 C C . PRO A 1 79 ? 2.088 11.319 -6.011 1.00 92.62 79 PRO A C 1
ATOM 594 O O . PRO A 1 79 ? 1.587 10.536 -5.209 1.00 92.62 79 PRO A O 1
ATOM 597 N N . LYS A 1 80 ? 1.741 12.612 -6.035 1.00 91.75 80 LYS A N 1
ATOM 598 C CA . LYS A 1 80 ? 0.741 13.174 -5.113 1.00 91.75 80 LYS A CA 1
ATOM 599 C C . LYS A 1 80 ? -0.613 13.499 -5.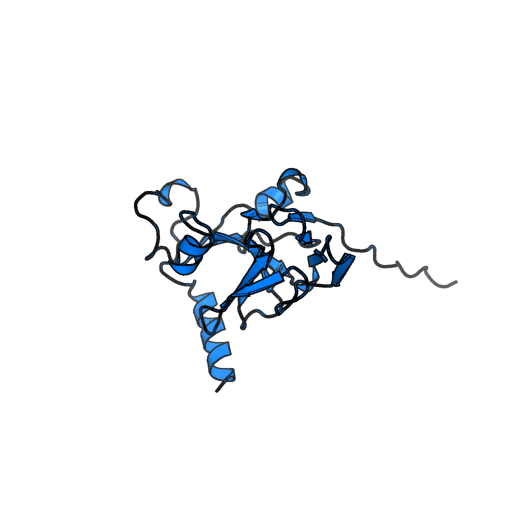726 1.00 91.75 80 LYS A C 1
ATOM 601 O O . LYS A 1 80 ? -1.546 13.780 -4.979 1.00 91.75 80 LYS A O 1
ATOM 606 N N . ASP A 1 81 ? -0.736 13.388 -7.034 1.00 93.75 81 ASP A N 1
ATOM 607 C CA . ASP A 1 81 ? -1.974 13.658 -7.746 1.00 93.75 81 ASP A CA 1
ATOM 608 C C . ASP A 1 81 ? -2.062 12.800 -9.007 1.00 93.75 81 ASP A C 1
ATOM 610 O O . ASP A 1 81 ? -1.160 11.996 -9.274 1.00 93.75 81 ASP A O 1
ATOM 614 N N . ASP A 1 82 ? -3.150 12.975 -9.749 1.00 96.12 82 ASP A N 1
ATOM 615 C CA . ASP A 1 82 ? -3.353 12.384 -11.065 1.00 96.12 82 ASP A CA 1
ATOM 616 C C . ASP A 1 82 ? -2.167 12.721 -11.974 1.00 96.12 82 ASP A C 1
ATOM 618 O O . ASP A 1 82 ? -1.843 13.890 -12.203 1.00 96.12 82 ASP A O 1
ATOM 622 N N . ILE A 1 83 ? -1.489 11.690 -12.475 1.00 94.56 83 ILE A N 1
ATOM 623 C CA . ILE A 1 83 ? -0.344 11.863 -13.363 1.00 94.56 83 ILE A CA 1
ATOM 624 C C . ILE A 1 83 ? -0.116 10.610 -14.204 1.00 94.56 83 ILE A C 1
ATOM 626 O O . ILE A 1 83 ? -0.090 9.491 -13.686 1.00 94.56 83 ILE A O 1
ATOM 630 N N . GLY A 1 84 ? 0.051 10.797 -15.515 1.00 94.25 84 GLY A N 1
ATOM 631 C CA . GLY A 1 84 ? 0.191 9.687 -16.458 1.00 94.25 84 GLY A CA 1
ATOM 632 C C . GLY A 1 84 ? -0.935 8.663 -16.279 1.00 94.25 84 GLY A C 1
ATOM 633 O O . GLY A 1 84 ? -2.118 8.992 -16.329 1.00 94.25 84 GLY A O 1
ATOM 634 N N . GLY A 1 85 ? -0.561 7.411 -16.042 1.00 96.62 85 GLY A N 1
ATOM 635 C CA . GLY A 1 85 ? -1.467 6.295 -15.811 1.00 96.62 85 GLY A CA 1
ATOM 636 C C . GLY A 1 85 ? -1.970 6.132 -14.376 1.00 96.62 85 GLY A C 1
ATOM 637 O O . GLY A 1 85 ? -2.514 5.067 -14.074 1.00 96.62 85 GLY A O 1
ATOM 638 N N . ILE A 1 86 ? -1.805 7.131 -13.504 1.00 97.44 86 ILE A N 1
ATOM 639 C CA . ILE A 1 86 ? -2.276 7.123 -12.111 1.00 97.44 86 ILE A CA 1
ATOM 640 C C . ILE A 1 86 ? -3.427 8.111 -11.932 1.00 97.44 86 ILE A C 1
ATOM 642 O O . ILE A 1 86 ? -3.305 9.272 -12.311 1.00 97.44 86 ILE A O 1
ATOM 646 N N . MET A 1 87 ? -4.501 7.660 -11.281 1.00 97.12 87 MET A N 1
ATOM 647 C CA . MET A 1 87 ? -5.572 8.517 -10.757 1.00 97.12 87 MET A CA 1
ATOM 648 C C . MET A 1 87 ? -5.666 8.426 -9.234 1.00 97.12 87 MET A C 1
ATOM 650 O O . MET A 1 87 ? -5.333 7.390 -8.658 1.00 97.12 87 MET A O 1
ATOM 654 N N . TYR A 1 88 ? -6.200 9.465 -8.598 1.00 96.50 88 TYR A N 1
ATOM 655 C CA . TYR A 1 88 ? -6.461 9.575 -7.171 1.00 96.50 88 TYR A CA 1
ATOM 656 C C . TYR A 1 88 ? -7.950 9.749 -6.865 1.00 96.50 88 TYR A C 1
ATOM 658 O O . TYR A 1 88 ? -8.594 10.718 -7.260 1.00 96.50 88 TYR A O 1
ATOM 666 N N . LEU A 1 89 ? -8.484 8.858 -6.029 1.00 95.62 89 LEU A N 1
ATOM 667 C CA . LEU A 1 89 ? -9.828 8.967 -5.469 1.00 95.62 89 LEU A CA 1
ATOM 668 C C . LEU A 1 89 ? -9.783 9.506 -4.034 1.00 95.62 89 LEU A C 1
ATOM 670 O O . LEU A 1 89 ? -9.031 9.020 -3.179 1.00 95.62 89 LEU A O 1
ATOM 674 N N . ARG A 1 90 ? -10.628 10.504 -3.756 1.00 93.31 90 ARG A N 1
ATOM 675 C CA . ARG A 1 90 ? -10.657 11.265 -2.497 1.00 93.31 90 ARG A CA 1
ATOM 676 C C . ARG A 1 90 ? -12.039 11.174 -1.855 1.00 93.31 90 ARG A C 1
ATOM 678 O O . ARG A 1 90 ? -12.915 11.992 -2.101 1.00 93.31 90 ARG A O 1
ATOM 685 N N . PHE A 1 91 ? -12.230 10.143 -1.035 1.00 88.25 91 PHE A N 1
ATOM 686 C CA . PHE A 1 91 ? -13.503 9.867 -0.349 1.00 88.25 91 PHE A CA 1
ATOM 687 C C . PHE A 1 91 ? -13.592 10.469 1.059 1.00 88.25 91 PHE A C 1
ATOM 689 O O . PHE A 1 91 ? -14.631 10.378 1.705 1.00 88.25 91 PHE A O 1
ATOM 696 N N . SER A 1 92 ? -12.498 11.036 1.569 1.00 87.50 92 SER A N 1
ATOM 697 C CA . SER A 1 92 ? -12.460 11.702 2.867 1.00 87.50 92 SER A CA 1
ATOM 698 C C . SER A 1 92 ? -11.492 12.879 2.838 1.00 87.50 92 SER A C 1
ATOM 700 O O . SER A 1 92 ? -10.667 13.008 1.933 1.00 87.50 92 SER A O 1
ATOM 702 N N . GLN A 1 93 ? -11.566 13.733 3.857 1.00 87.25 93 GLN A N 1
ATOM 703 C CA . GLN A 1 93 ? -10.673 14.885 3.971 1.00 87.25 93 GLN A CA 1
ATOM 704 C C . GLN A 1 93 ? -9.220 14.486 4.261 1.00 87.25 93 GLN A C 1
ATO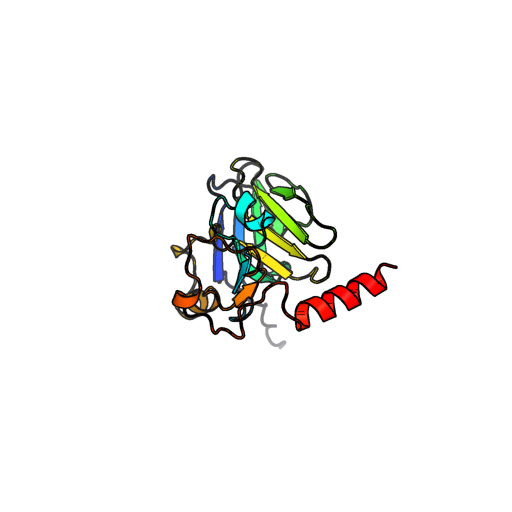M 706 O O . GLN A 1 93 ? -8.311 15.249 3.937 1.00 87.25 93 GLN A O 1
ATOM 711 N N . ILE A 1 94 ? -9.002 13.287 4.812 1.00 91.12 94 ILE A N 1
ATOM 712 C CA . ILE A 1 94 ? -7.721 12.864 5.391 1.00 91.12 94 ILE A CA 1
ATOM 713 C C . ILE A 1 94 ? -6.939 11.873 4.523 1.00 91.12 94 ILE A C 1
ATOM 715 O O . ILE A 1 94 ? -5.729 11.759 4.705 1.00 91.12 94 ILE A O 1
ATOM 719 N N . GLY A 1 95 ? -7.610 11.131 3.633 1.00 92.69 95 GLY A N 1
ATOM 720 C CA . GLY A 1 95 ? -7.039 9.962 2.965 1.00 92.69 95 GLY A CA 1
ATOM 721 C C . GLY A 1 95 ? -7.340 9.908 1.471 1.00 92.69 95 GLY A C 1
ATOM 722 O O . GLY A 1 95 ? -8.495 9.997 1.053 1.00 92.69 95 GLY A O 1
ATOM 723 N N . GLU A 1 96 ? -6.299 9.690 0.678 1.00 95.06 96 GLU A N 1
ATOM 724 C CA . GLU A 1 96 ? -6.315 9.727 -0.786 1.00 95.06 96 GLU A CA 1
ATOM 725 C C . GLU A 1 96 ? -5.794 8.386 -1.312 1.00 95.06 96 GLU A C 1
ATOM 727 O O . GLU A 1 96 ? -4.822 7.862 -0.774 1.00 95.06 96 GLU A O 1
ATOM 732 N N . ARG A 1 97 ? -6.446 7.793 -2.315 1.00 96.38 97 ARG A N 1
ATOM 733 C CA . ARG A 1 97 ? -6.109 6.447 -2.816 1.00 96.38 97 ARG A CA 1
ATOM 734 C C . ARG A 1 97 ? -5.778 6.498 -4.294 1.00 96.38 97 ARG A C 1
ATOM 736 O O . ARG A 1 97 ? -6.570 7.056 -5.044 1.00 96.38 97 ARG A O 1
ATOM 743 N N . SER A 1 98 ? -4.661 5.907 -4.693 1.00 97.44 98 SER A N 1
ATOM 744 C CA . SER A 1 98 ? -4.219 5.863 -6.082 1.00 97.44 98 SER A CA 1
ATOM 745 C C . SER A 1 98 ? -4.561 4.543 -6.765 1.00 97.44 98 SER A C 1
ATOM 747 O O . SER A 1 98 ? -4.544 3.476 -6.146 1.00 97.44 98 SER A O 1
ATOM 749 N N . PHE A 1 99 ? -4.852 4.632 -8.059 1.00 98.38 99 PHE A N 1
ATOM 750 C CA . PHE A 1 99 ? -5.225 3.513 -8.919 1.00 98.38 99 PHE A CA 1
ATOM 751 C C . PHE A 1 99 ? -4.583 3.658 -10.294 1.00 98.38 99 PHE A C 1
ATOM 753 O O . PHE A 1 99 ? -4.320 4.772 -10.751 1.00 98.38 99 PHE A O 1
ATOM 760 N N . CYS A 1 100 ? -4.391 2.538 -10.987 1.00 98.38 100 CYS A N 1
ATOM 761 C CA . CYS A 1 100 ? -4.087 2.576 -12.412 1.00 98.38 100 CYS A CA 1
ATOM 762 C C . CYS A 1 100 ? -5.322 3.020 -13.206 1.00 98.38 100 CYS A C 1
ATOM 764 O O . CYS A 1 100 ? -6.393 2.434 -13.064 1.00 98.38 100 CYS A O 1
ATOM 766 N N . VAL A 1 101 ? -5.172 3.988 -14.112 1.00 98.06 101 VAL A N 1
ATOM 767 C CA . VAL A 1 101 ? -6.290 4.468 -14.944 1.00 98.06 101 VAL A CA 1
ATOM 768 C C . VAL A 1 101 ? -6.779 3.460 -15.981 1.00 98.06 101 VAL A C 1
ATOM 770 O O . VAL A 1 101 ? -7.849 3.638 -16.550 1.00 98.06 101 VAL A O 1
ATOM 773 N N . SER A 1 102 ? -5.974 2.438 -16.281 1.00 98.06 102 SER A N 1
ATOM 774 C CA . SER A 1 102 ? -6.250 1.481 -17.358 1.00 98.06 102 SER A CA 1
ATOM 775 C C . SER A 1 102 ? -6.929 0.206 -16.862 1.00 98.06 102 SER A C 1
ATOM 777 O O . SER A 1 102 ? -7.856 -0.263 -17.508 1.00 98.06 102 SER A O 1
ATOM 779 N N . CYS A 1 103 ? -6.496 -0.347 -15.725 1.00 98.19 103 CYS A N 1
ATOM 780 C CA . CYS A 1 103 ? -7.072 -1.577 -15.164 1.00 98.19 103 CYS A CA 1
ATOM 781 C C . CYS A 1 103 ? -7.757 -1.390 -13.808 1.00 98.19 103 CYS A C 1
ATOM 783 O O . CYS A 1 103 ? -8.284 -2.356 -13.265 1.00 98.19 103 CYS A O 1
ATOM 785 N N . TYR A 1 104 ? -7.726 -0.182 -13.237 1.00 97.50 104 TYR A N 1
ATOM 786 C CA . TYR A 1 104 ? -8.299 0.129 -11.925 1.00 97.50 104 TYR A CA 1
ATOM 787 C C . TYR A 1 104 ? -7.722 -0.683 -10.758 1.00 97.50 104 TYR A C 1
ATOM 789 O O . TYR A 1 104 ? -8.313 -0.699 -9.680 1.00 97.50 104 TYR A O 1
ATOM 797 N N . SER A 1 105 ? -6.555 -1.320 -10.922 1.00 98.00 105 SER A N 1
ATOM 798 C CA . SER A 1 105 ? -5.857 -1.911 -9.779 1.00 98.00 105 SER A CA 1
ATOM 799 C C . SER A 1 105 ? -5.535 -0.817 -8.757 1.00 98.00 105 SER A C 1
ATOM 801 O O . SER A 1 105 ? -5.008 0.233 -9.149 1.00 98.00 105 SER A O 1
ATOM 803 N N . PRO A 1 106 ? -5.832 -1.042 -7.467 1.00 97.88 106 PRO A N 1
ATOM 804 C CA . PRO A 1 106 ? -5.385 -0.161 -6.400 1.00 97.88 106 PRO A CA 1
ATOM 805 C C . PRO A 1 106 ? -3.857 -0.233 -6.309 1.00 97.88 106 PRO A C 1
ATOM 807 O O . PRO A 1 106 ? -3.278 -1.295 -6.524 1.00 97.88 106 PRO A O 1
ATOM 810 N N . LEU A 1 107 ? -3.218 0.905 -6.044 1.00 98.25 107 LEU A N 1
ATOM 811 C CA . LEU A 1 107 ? -1.757 1.018 -5.984 1.00 98.25 107 LEU A CA 1
ATOM 812 C C . LEU A 1 107 ? -1.281 1.460 -4.602 1.00 98.25 107 LEU A C 1
ATOM 814 O O . LEU A 1 107 ? -0.355 0.882 -4.038 1.00 98.25 107 LEU A O 1
ATOM 818 N N . ALA A 1 108 ? -1.895 2.506 -4.051 1.00 97.94 108 ALA A N 1
ATOM 819 C CA . ALA A 1 108 ? -1.507 3.019 -2.748 1.00 97.94 108 ALA A CA 1
ATOM 820 C C . ALA A 1 108 ? -2.598 3.852 -2.073 1.00 97.94 108 ALA A C 1
ATOM 822 O O . ALA A 1 108 ? -3.589 4.266 -2.678 1.00 97.94 108 ALA A O 1
ATOM 823 N N . MET A 1 109 ? -2.372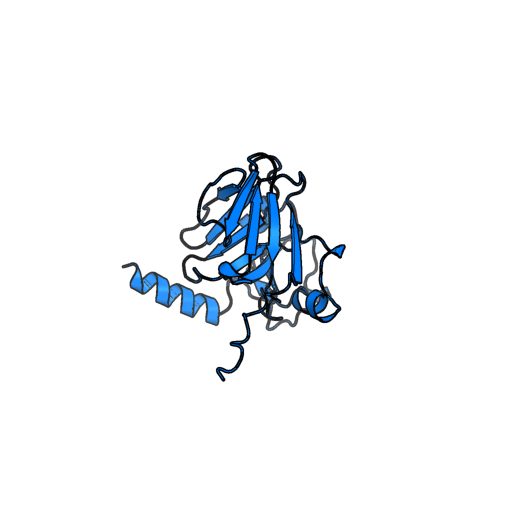 4.154 -0.803 1.00 97.19 109 MET A N 1
ATOM 824 C CA . MET A 1 109 ? -3.076 5.161 -0.032 1.00 97.19 109 MET A CA 1
ATOM 825 C C . MET A 1 109 ? -2.071 6.161 0.554 1.00 97.19 109 MET A C 1
ATOM 827 O O . MET A 1 109 ? -0.915 5.842 0.812 1.00 97.19 109 MET A O 1
ATOM 831 N N . ARG A 1 110 ? -2.507 7.404 0.745 1.00 95.75 110 ARG A N 1
ATOM 832 C CA . ARG A 1 110 ? -1.770 8.427 1.486 1.00 95.75 110 ARG A CA 1
ATOM 833 C C . ARG A 1 110 ? -2.693 9.084 2.494 1.00 95.75 110 ARG A C 1
ATOM 835 O O . ARG A 1 110 ? -3.830 9.428 2.166 1.00 95.75 110 ARG A O 1
ATOM 842 N N . TYR A 1 111 ? -2.166 9.341 3.684 1.00 95.62 111 TYR A N 1
ATOM 843 C CA . TYR A 1 111 ? -2.791 10.228 4.655 1.00 95.62 111 TYR A CA 1
ATOM 844 C C . TYR A 1 111 ? -2.143 11.611 4.631 1.00 95.62 111 TYR A C 1
ATOM 846 O O . TYR A 1 111 ? -0.920 11.730 4.690 1.00 95.62 111 TYR A O 1
ATOM 854 N N . LYS A 1 112 ? -2.950 12.676 4.611 1.00 92.69 112 LYS A N 1
ATOM 855 C CA . LYS A 1 112 ? -2.439 14.058 4.539 1.00 92.69 112 LYS A CA 1
ATOM 856 C C . LYS A 1 112 ? -1.578 14.458 5.744 1.00 92.69 112 LYS A C 1
ATOM 858 O O . LYS A 1 112 ? -0.636 15.226 5.581 1.00 92.69 112 LYS A O 1
ATOM 863 N N . HIS A 1 113 ? -1.844 13.888 6.922 1.00 94.25 113 HIS A N 1
ATOM 864 C CA . HIS A 1 113 ? -1.041 14.107 8.133 1.00 94.25 113 HIS A CA 1
ATOM 865 C C . HIS A 1 113 ? 0.263 13.276 8.180 1.00 94.25 113 HIS A C 1
ATOM 867 O O . HIS A 1 113 ? 1.076 13.480 9.080 1.00 94.25 113 HIS A O 1
ATOM 873 N N . ARG A 1 114 ? 0.487 12.356 7.224 1.00 94.62 114 ARG A N 1
ATOM 874 C CA . ARG A 1 114 ? 1.737 11.588 7.038 1.00 94.62 114 ARG A CA 1
ATOM 875 C C . ARG A 1 114 ? 2.290 11.803 5.615 1.00 94.62 114 ARG A C 1
ATOM 877 O O . ARG A 1 114 ? 2.370 10.851 4.845 1.00 94.62 114 ARG A O 1
ATOM 884 N N . PRO A 1 115 ? 2.674 13.033 5.226 1.00 92.12 115 PRO A N 1
ATOM 885 C CA . PRO A 1 115 ? 2.986 13.369 3.830 1.00 92.12 115 PRO A CA 1
ATOM 886 C C . PRO A 1 115 ? 4.229 12.670 3.251 1.00 92.12 115 PRO A C 1
ATOM 888 O O . PRO A 1 115 ? 4.400 12.673 2.029 1.00 92.12 115 PRO A O 1
ATOM 891 N N . ASP A 1 116 ? 5.081 12.110 4.112 1.00 95.19 116 ASP A N 1
ATOM 892 C CA . ASP A 1 116 ? 6.302 11.383 3.747 1.00 95.19 116 ASP A CA 1
ATOM 893 C C . ASP A 1 116 ? 6.110 9.862 3.684 1.00 95.19 116 ASP A C 1
ATOM 895 O O . ASP A 1 116 ? 7.043 9.152 3.315 1.00 95.19 116 ASP A O 1
ATOM 899 N N . VAL A 1 117 ? 4.924 9.355 4.035 1.00 96.88 117 VAL A N 1
ATOM 900 C CA . VAL A 1 117 ? 4.592 7.928 3.963 1.00 96.88 117 VAL A CA 1
ATOM 901 C C . VAL A 1 117 ? 3.606 7.688 2.831 1.00 96.88 117 VAL A C 1
ATOM 903 O O . VAL A 1 117 ? 2.662 8.456 2.628 1.00 96.88 117 VAL A O 1
ATOM 906 N N . VAL A 1 118 ? 3.829 6.601 2.104 1.00 97.81 118 VAL A N 1
ATOM 907 C CA . VAL A 1 118 ? 2.853 6.026 1.187 1.00 97.81 118 VAL A CA 1
ATOM 908 C C . VAL A 1 118 ? 2.544 4.604 1.637 1.00 97.81 118 VAL A C 1
ATOM 910 O O . VAL A 1 118 ? 3.447 3.810 1.887 1.00 97.81 118 VAL A O 1
ATOM 913 N N . ASP A 1 119 ? 1.259 4.302 1.757 1.00 98.25 119 ASP A N 1
ATOM 914 C CA . ASP A 1 119 ? 0.752 2.986 2.116 1.00 98.25 119 ASP A CA 1
ATOM 915 C C . ASP A 1 119 ? 0.514 2.206 0.816 1.00 98.25 119 ASP A C 1
ATOM 917 O O . ASP A 1 119 ? -0.540 2.339 0.192 1.00 98.25 119 ASP A O 1
ATOM 921 N N . LEU A 1 120 ? 1.507 1.443 0.354 1.00 98.62 120 LEU A N 1
ATOM 922 C CA . LEU A 1 120 ? 1.379 0.618 -0.852 1.00 98.62 120 LEU A CA 1
ATOM 923 C C . LEU A 1 120 ? 0.372 -0.500 -0.603 1.00 98.62 120 LEU A C 1
ATOM 925 O O . LEU A 1 120 ? 0.341 -1.088 0.479 1.00 98.62 120 LEU A O 1
ATOM 929 N N . THR A 1 121 ? -0.456 -0.815 -1.593 1.00 98.56 121 THR A N 1
ATOM 930 C CA . THR A 1 121 ? -1.376 -1.949 -1.474 1.00 98.56 121 THR A CA 1
ATOM 931 C C . THR A 1 121 ? -0.589 -3.244 -1.561 1.00 98.56 121 THR A C 1
ATOM 933 O O . THR A 1 121 ? 0.147 -3.443 -2.522 1.00 98.56 121 THR A O 1
ATOM 936 N N . LEU A 1 122 ? -0.756 -4.155 -0.600 1.00 98.19 122 LEU A N 1
ATOM 937 C CA . LEU A 1 122 ? -0.050 -5.443 -0.641 1.00 98.19 122 LEU A CA 1
ATOM 938 C C . LEU A 1 122 ? -0.381 -6.224 -1.924 1.00 98.19 122 LEU A C 1
ATOM 940 O O . LEU A 1 122 ? 0.482 -6.903 -2.461 1.00 98.19 122 LEU A O 1
ATOM 944 N N . SER A 1 123 ? -1.596 -6.064 -2.465 1.00 96.56 123 SER A N 1
ATOM 945 C CA . SER A 1 123 ? -2.020 -6.706 -3.718 1.00 96.56 123 SER A CA 1
ATOM 946 C C . SER A 1 123 ? -1.288 -6.224 -4.974 1.00 96.56 123 SER A C 1
ATOM 948 O O . SER A 1 123 ? -1.453 -6.846 -6.016 1.00 96.56 123 SER A O 1
ATOM 950 N N . SER A 1 124 ? -0.556 -5.106 -4.918 1.00 98.12 124 SER A N 1
ATOM 951 C CA . SER A 1 124 ? 0.251 -4.626 -6.046 1.00 98.12 124 SER A CA 1
ATOM 952 C C . SER A 1 124 ? 1.724 -5.019 -5.942 1.00 98.12 124 SER A C 1
ATOM 954 O O . SER A 1 124 ? 2.486 -4.658 -6.827 1.00 98.12 124 SER A O 1
ATOM 956 N N . ILE A 1 125 ? 2.160 -5.685 -4.866 1.00 98.44 125 ILE A N 1
ATOM 957 C CA . ILE A 1 125 ? 3.549 -6.137 -4.709 1.00 98.44 125 ILE A CA 1
ATOM 958 C C . ILE A 1 125 ? 3.737 -7.448 -5.473 1.00 98.44 125 ILE A C 1
ATOM 960 O O . ILE A 1 125 ? 2.939 -8.372 -5.329 1.00 98.44 125 ILE A O 1
ATOM 964 N N . ASP A 1 126 ? 4.815 -7.539 -6.251 1.00 98.19 126 ASP A N 1
ATOM 965 C CA . ASP A 1 126 ? 5.160 -8.766 -6.964 1.00 98.19 126 ASP A CA 1
ATOM 966 C C . ASP A 1 126 ? 5.883 -9.711 -5.986 1.00 98.19 126 ASP A C 1
ATOM 968 O O . ASP A 1 126 ? 7.023 -9.444 -5.596 1.00 98.19 126 ASP A O 1
ATOM 972 N N . GLU A 1 127 ? 5.237 -10.805 -5.576 1.00 95.94 127 GLU A N 1
ATOM 973 C CA . GLU A 1 127 ? 5.718 -11.697 -4.500 1.00 95.94 127 GLU A CA 1
ATOM 974 C C . GLU A 1 127 ? 7.143 -12.231 -4.751 1.00 95.94 127 GLU A C 1
ATOM 976 O O . GLU A 1 127 ? 7.998 -12.208 -3.864 1.00 95.94 127 GLU A O 1
ATOM 981 N N . ASP A 1 128 ? 7.441 -12.620 -5.994 1.00 97.00 128 ASP A N 1
ATOM 982 C CA . ASP A 1 128 ? 8.748 -13.160 -6.396 1.00 97.00 128 ASP A CA 1
ATOM 983 C C . ASP A 1 128 ? 9.882 -12.118 -6.358 1.00 97.00 128 ASP A C 1
ATOM 985 O O . ASP A 1 128 ? 11.060 -12.463 -6.465 1.00 97.00 128 ASP A O 1
ATOM 989 N N . SER A 1 129 ? 9.552 -10.831 -6.210 1.00 97.94 129 SER A N 1
ATOM 990 C CA . SER A 1 129 ? 10.530 -9.739 -6.158 1.00 97.94 129 SER A CA 1
ATOM 991 C C . SER A 1 129 ? 11.023 -9.408 -4.747 1.00 97.94 129 SER A C 1
ATOM 993 O O . SER A 1 129 ? 11.969 -8.629 -4.606 1.00 97.94 129 SER A O 1
ATOM 995 N N . ILE A 1 130 ? 10.383 -9.957 -3.710 1.00 98.19 130 ILE A N 1
ATOM 996 C CA . ILE A 1 130 ? 10.664 -9.617 -2.314 1.00 98.19 130 ILE A CA 1
ATOM 997 C C . ILE A 1 130 ? 12.022 -10.190 -1.897 1.00 98.19 130 ILE A C 1
ATOM 999 O O . ILE A 1 130 ? 12.263 -11.399 -1.939 1.00 98.19 130 ILE A O 1
ATOM 1003 N N . VAL A 1 131 ? 12.917 -9.312 -1.445 1.00 97.62 131 VAL A N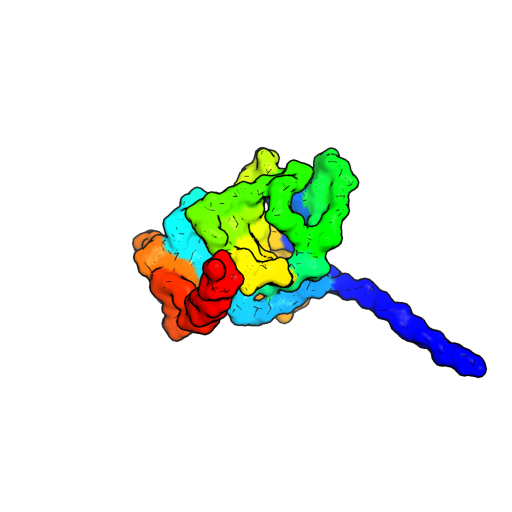 1
ATOM 1004 C CA . VAL A 1 131 ? 14.280 -9.683 -1.067 1.00 97.62 131 VAL A CA 1
ATOM 1005 C C . VAL A 1 131 ? 14.316 -10.309 0.327 1.00 97.62 131 VAL A C 1
ATOM 1007 O O . VAL A 1 131 ? 14.120 -9.646 1.346 1.00 97.62 131 VAL A O 1
ATOM 1010 N N . GLY A 1 132 ? 14.664 -11.596 0.363 1.00 96.06 132 GLY A N 1
ATOM 1011 C CA . GLY A 1 132 ? 14.979 -12.331 1.585 1.00 96.06 132 GLY A CA 1
ATOM 1012 C C . GLY A 1 132 ? 13.787 -12.589 2.511 1.00 96.06 132 GLY A C 1
ATOM 1013 O O . GLY A 1 132 ? 12.691 -12.049 2.371 1.00 96.06 132 GLY A O 1
ATOM 1014 N N . GLU A 1 133 ? 14.012 -13.440 3.509 1.00 95.06 133 GLU A N 1
ATOM 1015 C CA . GLU A 1 133 ? 12.965 -13.813 4.466 1.00 95.06 133 GLU A CA 1
ATOM 1016 C C . GLU A 1 133 ? 12.592 -12.667 5.417 1.00 95.06 133 GLU A C 1
ATOM 1018 O O . GLU A 1 133 ? 11.462 -12.611 5.897 1.00 95.06 133 GLU A O 1
ATOM 1023 N N . ASP A 1 134 ? 13.506 -11.726 5.666 1.00 93.19 134 ASP A N 1
ATOM 1024 C CA . ASP A 1 134 ? 13.204 -10.499 6.412 1.00 93.19 134 ASP A CA 1
ATOM 1025 C C . ASP A 1 134 ? 12.232 -9.584 5.662 1.00 93.19 134 ASP A C 1
ATOM 1027 O O . ASP A 1 134 ? 11.288 -9.084 6.275 1.00 93.19 134 ASP A O 1
ATOM 1031 N N . GLY A 1 135 ? 12.399 -9.422 4.344 1.00 94.31 135 GLY A N 1
ATOM 1032 C CA . GLY A 1 135 ? 11.466 -8.661 3.512 1.00 94.31 135 GLY A CA 1
ATOM 1033 C C . GLY A 1 135 ? 10.073 -9.291 3.490 1.00 94.31 135 GLY A C 1
ATOM 1034 O O . GLY A 1 135 ? 9.068 -8.606 3.651 1.00 94.31 135 GLY A O 1
ATOM 1035 N N . LYS A 1 136 ? 9.989 -10.623 3.399 1.00 95.94 136 LYS A N 1
ATOM 1036 C CA . LYS A 1 136 ? 8.697 -11.322 3.511 1.00 95.94 136 LYS A CA 1
ATOM 1037 C C . LYS A 1 136 ? 8.076 -11.168 4.897 1.00 95.94 136 LYS A C 1
ATOM 1039 O O . LYS A 1 136 ? 6.863 -11.024 5.024 1.00 95.94 136 LYS A O 1
ATOM 1044 N N . ARG A 1 137 ? 8.887 -11.206 5.961 1.00 95.44 137 ARG A N 1
ATOM 1045 C CA . ARG A 1 137 ? 8.405 -11.005 7.337 1.00 95.44 137 ARG A CA 1
ATOM 1046 C C . ARG A 1 137 ? 7.863 -9.598 7.564 1.00 95.44 137 ARG A C 1
ATOM 1048 O O . ARG A 1 137 ? 6.853 -9.480 8.252 1.00 95.44 137 ARG A O 1
ATOM 1055 N N . SER A 1 138 ? 8.487 -8.560 7.009 1.00 96.12 138 SER A N 1
ATOM 1056 C CA . SER A 1 138 ? 8.016 -7.178 7.184 1.00 96.12 138 SER A CA 1
ATOM 1057 C C . SER A 1 138 ? 6.676 -6.895 6.499 1.00 96.12 138 SER A C 1
ATOM 1059 O O . SER A 1 138 ? 5.927 -6.024 6.942 1.00 96.12 138 SER A O 1
ATOM 1061 N N . LEU A 1 139 ? 6.334 -7.674 5.471 1.00 97.00 139 LEU A N 1
ATOM 1062 C CA . LEU A 1 139 ? 5.059 -7.614 4.752 1.00 97.00 139 LEU A CA 1
ATOM 1063 C C . LEU A 1 139 ? 3.958 -8.499 5.362 1.00 97.00 139 LEU A C 1
ATOM 1065 O O . LEU A 1 139 ? 2.863 -8.594 4.807 1.00 97.00 139 LEU A O 1
ATOM 1069 N N . ARG A 1 140 ? 4.198 -9.140 6.515 1.00 96.44 140 ARG A N 1
ATOM 1070 C CA . ARG A 1 140 ? 3.142 -9.857 7.244 1.00 96.44 140 ARG A CA 1
ATOM 1071 C C . ARG A 1 140 ? 2.221 -8.867 7.942 1.00 96.44 140 ARG A C 1
ATOM 1073 O O . ARG A 1 140 ? 2.674 -7.914 8.571 1.00 96.44 140 ARG A O 1
ATOM 1080 N N . VAL A 1 141 ? 0.919 -9.126 7.866 1.00 97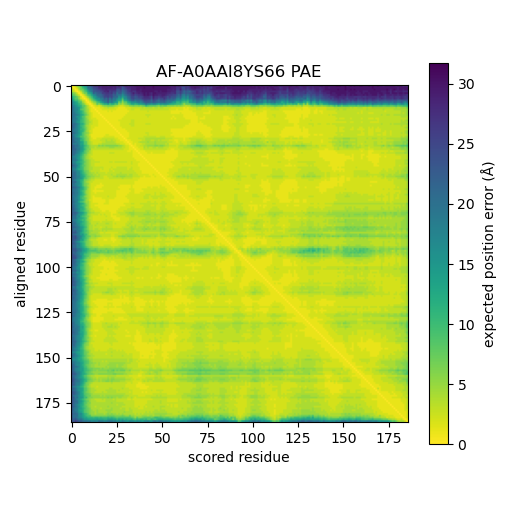.19 141 VAL A N 1
ATOM 1081 C CA . VAL A 1 141 ? -0.098 -8.318 8.548 1.00 97.19 141 VAL A CA 1
ATOM 1082 C C . VAL A 1 141 ? 0.156 -8.340 10.055 1.00 97.19 141 VAL A C 1
ATOM 1084 O O . VAL A 1 141 ? 0.279 -9.408 10.651 1.00 97.19 141 VAL A O 1
ATOM 1087 N N . SER A 1 142 ? 0.217 -7.161 10.672 1.00 97.31 142 SER A N 1
ATOM 1088 C CA . SER A 1 142 ? 0.484 -7.003 12.108 1.00 97.31 142 SER A CA 1
ATOM 1089 C C . SER A 1 142 ? -0.589 -6.220 12.863 1.00 97.31 142 SER A C 1
ATOM 1091 O O . SER A 1 142 ? -0.483 -6.048 14.083 1.00 97.31 142 SER A O 1
ATOM 1093 N N . PHE A 1 143 ? -1.607 -5.710 12.163 1.00 98.38 143 PHE A N 1
ATOM 1094 C CA . PHE A 1 143 ? -2.747 -5.023 12.764 1.00 98.38 143 PHE A CA 1
ATOM 1095 C C . PHE A 1 143 ? -3.961 -4.953 11.828 1.00 98.38 143 PHE A C 1
ATOM 1097 O O . PHE A 1 143 ? -3.849 -5.053 10.603 1.00 98.38 143 PHE A O 1
ATOM 1104 N N . HIS A 1 144 ? -5.126 -4.694 12.421 1.00 98.56 144 HIS A N 1
ATOM 1105 C CA . HIS A 1 144 ? -6.360 -4.368 11.710 1.00 98.56 144 HIS A CA 1
ATOM 1106 C C . HIS A 1 144 ? -6.907 -3.033 12.196 1.00 98.56 144 HIS A C 1
ATOM 1108 O O . HIS A 1 144 ? -6.896 -2.748 13.391 1.00 98.56 144 HIS A O 1
ATOM 1114 N N . ILE A 1 145 ? -7.452 -2.244 11.277 1.00 98.44 145 ILE A N 1
ATOM 1115 C CA . ILE A 1 145 ? -8.213 -1.029 11.577 1.00 98.44 145 ILE A CA 1
ATOM 1116 C C . ILE A 1 145 ? -9.619 -1.122 10.988 1.00 98.44 145 ILE A C 1
ATOM 1118 O O . ILE A 1 145 ? -9.858 -1.821 9.997 1.00 98.44 145 ILE A O 1
ATOM 1122 N N . PHE A 1 146 ? -10.548 -0.376 11.582 1.00 98.19 146 PHE A N 1
ATOM 1123 C CA . PHE A 1 146 ? -11.965 -0.365 11.214 1.00 98.19 146 PHE A CA 1
ATOM 1124 C C . PHE A 1 146 ? -12.672 -1.726 11.336 1.00 98.19 146 PHE A C 1
ATOM 1126 O O . PHE A 1 146 ? -13.588 -2.017 10.567 1.00 98.19 146 PHE A O 1
ATOM 1133 N N . THR A 1 147 ? -12.292 -2.568 12.304 1.00 98.25 147 THR A N 1
ATOM 1134 C CA . THR A 1 147 ? -12.889 -3.909 12.496 1.00 98.25 147 THR A CA 1
ATOM 1135 C C . THR A 1 147 ? -14.386 -3.881 12.826 1.00 98.25 147 THR A C 1
ATOM 1137 O O . THR A 1 147 ? -15.075 -4.880 12.614 1.00 98.25 147 THR A O 1
ATOM 1140 N N . SER A 1 148 ? -14.922 -2.729 13.247 1.00 97.88 148 SER A N 1
ATOM 1141 C CA . SER A 1 148 ? -16.367 -2.479 13.371 1.00 97.88 148 SER A CA 1
ATOM 1142 C C . SER A 1 148 ? -17.119 -2.618 12.038 1.00 97.88 148 SER A C 1
ATOM 1144 O O . SER A 1 148 ? -18.321 -2.863 12.026 1.00 97.88 148 SER A O 1
ATOM 1146 N N . GLN A 1 149 ? -16.417 -2.494 10.906 1.00 98.19 149 GLN A N 1
ATOM 1147 C CA . GLN A 1 149 ? -16.972 -2.562 9.551 1.00 98.19 149 GLN A CA 1
ATOM 1148 C C . GLN A 1 149 ? -16.550 -3.822 8.781 1.00 98.19 149 GLN A C 1
ATOM 1150 O O . GLN A 1 149 ? -16.811 -3.900 7.573 1.00 98.19 149 GLN A O 1
ATOM 1155 N N . LYS A 1 150 ? -15.913 -4.792 9.457 1.00 97.62 150 LYS A N 1
ATOM 1156 C CA . LYS A 1 150 ? -15.503 -6.072 8.862 1.00 97.62 150 LYS A CA 1
ATOM 1157 C C . LYS A 1 150 ? -16.706 -6.843 8.317 1.00 97.62 150 LYS A C 1
ATOM 1159 O O . LYS A 1 150 ? -17.829 -6.709 8.802 1.00 97.62 150 LYS A O 1
ATOM 1164 N N . VAL A 1 151 ? -16.464 -7.659 7.300 1.00 97.75 151 VAL A N 1
ATOM 1165 C CA . VAL A 1 151 ? -17.485 -8.552 6.738 1.00 97.75 151 VAL A CA 1
ATOM 1166 C C . VAL A 1 151 ? -17.781 -9.713 7.684 1.00 97.75 151 VAL A C 1
ATOM 1168 O O . VAL A 1 151 ? -16.912 -10.135 8.440 1.00 97.75 151 VAL A O 1
ATOM 1171 N N . SER A 1 152 ? -18.997 -10.254 7.626 1.00 96.81 152 SER A N 1
ATOM 1172 C CA . SER A 1 152 ? -19.415 -11.386 8.466 1.00 96.81 152 SER A CA 1
ATOM 1173 C C . SER A 1 152 ? -18.878 -12.741 7.995 1.00 96.81 152 SER A C 1
ATOM 1175 O O . SER A 1 152 ? -18.859 -13.687 8.772 1.00 96.81 152 SER A O 1
ATOM 1177 N N . TRP A 1 153 ? -18.453 -12.850 6.734 1.00 95.88 153 TRP A N 1
ATOM 1178 C CA . TRP A 1 153 ? -18.003 -14.103 6.116 1.00 95.88 153 TRP A CA 1
ATOM 1179 C C . TRP A 1 153 ? -16.487 -14.346 6.211 1.00 95.88 153 TRP A C 1
ATOM 1181 O O . TRP A 1 153 ? -15.987 -15.277 5.588 1.00 95.88 153 TRP A O 1
ATOM 1191 N N . ILE A 1 154 ? -15.750 -13.518 6.961 1.00 96.19 154 ILE A N 1
ATOM 1192 C CA . ILE A 1 154 ? -14.328 -13.726 7.273 1.00 96.19 154 ILE A CA 1
ATOM 1193 C C . ILE A 1 154 ? -14.139 -13.683 8.785 1.00 96.19 154 ILE A C 1
ATOM 1195 O O . ILE A 1 154 ? -14.573 -12.744 9.450 1.00 96.19 154 ILE A O 1
ATOM 1199 N N . ASP A 1 155 ? -13.440 -14.687 9.301 1.00 95.44 155 ASP A N 1
ATOM 1200 C CA . ASP A 1 155 ? -13.049 -14.783 10.700 1.00 95.44 155 ASP A CA 1
ATOM 1201 C C . ASP A 1 155 ? -11.606 -14.290 10.872 1.00 95.44 155 ASP A C 1
ATOM 1203 O O . ASP A 1 155 ? -10.651 -15.028 10.624 1.00 95.44 155 ASP A O 1
ATOM 1207 N N . ILE A 1 156 ? -11.457 -13.024 11.270 1.00 95.56 156 ILE A N 1
ATOM 1208 C CA . ILE A 1 156 ? -10.142 -12.417 11.523 1.00 95.56 156 ILE A CA 1
ATOM 1209 C C . ILE A 1 156 ? -9.510 -12.917 12.822 1.00 95.56 156 ILE A C 1
ATOM 1211 O O . ILE A 1 156 ? -8.349 -12.642 13.062 1.00 95.56 156 ILE A O 1
ATOM 1215 N N . GLU A 1 157 ? -10.215 -13.672 13.667 1.00 93.06 157 GLU A N 1
ATOM 1216 C CA . GLU A 1 157 ? -9.637 -14.168 14.922 1.00 93.06 157 GLU A CA 1
ATOM 1217 C C . GLU A 1 157 ? -8.555 -15.230 14.680 1.00 93.06 157 GLU A C 1
ATOM 1219 O O . GLU A 1 157 ? -7.685 -15.450 15.523 1.00 93.06 157 GLU A O 1
ATOM 1224 N N . LYS A 1 158 ? -8.572 -15.846 13.494 1.00 93.00 158 LYS A N 1
ATOM 1225 C CA . LYS A 1 158 ? -7.705 -16.961 13.099 1.00 93.00 158 LYS A CA 1
ATOM 1226 C C . LYS A 1 158 ? -6.480 -16.560 12.278 1.00 93.00 158 LYS A C 1
ATOM 1228 O O . LYS A 1 158 ? -5.721 -17.437 11.878 1.00 93.00 158 LYS A O 1
ATOM 1233 N N . ASP A 1 159 ? -6.270 -15.271 12.018 1.00 92.75 159 ASP A N 1
ATOM 1234 C CA . ASP A 1 159 ? -5.152 -14.791 11.189 1.00 92.75 159 ASP A CA 1
ATOM 1235 C C . ASP A 1 159 ? -3.824 -14.608 11.945 1.00 92.75 159 ASP A C 1
ATOM 1237 O O . ASP A 1 159 ? -2.802 -14.295 11.336 1.00 92.75 159 ASP A O 1
ATOM 1241 N N . GLY A 1 160 ? -3.818 -14.836 13.262 1.00 93.38 160 GLY A N 1
ATOM 1242 C CA . GLY A 1 160 ? -2.621 -14.754 14.100 1.00 93.38 160 GLY A CA 1
ATOM 1243 C C . GLY A 1 160 ? -2.233 -13.338 14.534 1.00 93.38 160 GLY A C 1
ATOM 1244 O O . GLY A 1 160 ? -1.220 -13.179 15.217 1.00 93.38 160 GLY A O 1
ATOM 1245 N N . VAL A 1 161 ? -3.022 -12.311 14.196 1.00 96.62 161 VAL A N 1
ATOM 1246 C CA . VAL A 1 161 ? -2.796 -10.945 14.686 1.00 96.62 161 VAL A CA 1
ATOM 1247 C C . VAL A 1 161 ? -3.307 -10.815 16.130 1.00 96.62 161 VAL A C 1
ATOM 1249 O O . VAL A 1 161 ? -4.459 -11.145 16.393 1.00 96.62 161 VAL A O 1
ATOM 1252 N N . PRO A 1 162 ? -2.510 -10.324 17.098 1.00 95.12 162 PRO A N 1
ATOM 1253 C CA . PRO A 1 162 ? -2.970 -10.190 18.482 1.00 95.12 162 PRO A CA 1
ATOM 1254 C C . PRO A 1 162 ? -4.199 -9.279 18.625 1.00 95.12 162 PRO A C 1
ATOM 1256 O O . PRO A 1 162 ? -4.275 -8.239 17.971 1.00 95.12 162 PRO A O 1
ATOM 1259 N N . GLU A 1 163 ? -5.112 -9.599 19.548 1.00 93.38 163 GLU A N 1
ATOM 1260 C CA . GLU A 1 163 ? -6.344 -8.823 19.790 1.00 93.38 163 GLU A CA 1
ATOM 1261 C C . GLU A 1 163 ? -6.066 -7.330 20.045 1.00 93.38 163 GLU A C 1
ATOM 1263 O O . GLU A 1 163 ? -6.706 -6.464 19.454 1.00 93.38 163 GLU A O 1
ATOM 1268 N N . GLY A 1 164 ? -5.023 -7.002 20.820 1.00 94.56 164 GLY A N 1
ATOM 1269 C CA . GLY A 1 164 ? -4.612 -5.613 21.089 1.00 94.56 164 GLY A CA 1
ATOM 1270 C C . GLY A 1 164 ? -4.121 -4.824 19.862 1.00 94.56 164 GLY A C 1
ATOM 1271 O O . GLY A 1 164 ? -3.876 -3.621 19.955 1.00 94.56 164 GLY A O 1
ATOM 1272 N N . ARG A 1 165 ? -3.969 -5.485 18.709 1.00 96.56 165 ARG A N 1
ATOM 1273 C CA . ARG A 1 165 ? -3.616 -4.898 17.407 1.00 96.56 165 ARG A CA 1
ATOM 1274 C C . ARG A 1 165 ? -4.815 -4.849 16.453 1.00 96.56 165 ARG A C 1
ATOM 1276 O O . ARG A 1 165 ? -4.651 -4.573 15.266 1.00 96.56 165 ARG A O 1
ATOM 1283 N N . ARG A 1 166 ? -6.027 -5.109 16.945 1.00 97.56 166 ARG A N 1
ATOM 1284 C CA . ARG A 1 166 ? -7.279 -4.990 16.197 1.00 97.56 166 ARG A CA 1
ATOM 1285 C C . ARG A 1 166 ? -8.048 -3.777 16.712 1.00 97.56 166 ARG A C 1
ATOM 1287 O O . ARG A 1 166 ? -8.415 -3.703 17.877 1.00 97.56 166 ARG A O 1
ATOM 1294 N N . HIS A 1 167 ? -8.286 -2.806 15.839 1.00 98.12 167 HIS A N 1
ATOM 1295 C CA . HIS A 1 167 ? -8.906 -1.534 16.195 1.00 98.12 167 HIS A CA 1
ATOM 1296 C C . HIS A 1 167 ? -10.258 -1.373 15.494 1.00 98.12 167 HIS A C 1
ATOM 1298 O O . HIS A 1 167 ? -10.358 -1.502 14.272 1.00 98.12 167 HIS A O 1
ATOM 1304 N N . GLU A 1 168 ? -11.301 -1.015 16.248 1.00 97.75 168 GLU A N 1
ATOM 1305 C CA . GLU A 1 168 ? -12.632 -0.731 15.687 1.00 97.75 168 GLU A CA 1
ATOM 1306 C C . GLU A 1 168 ? -12.651 0.500 14.770 1.00 97.75 168 GLU A C 1
ATOM 1308 O O . GLU A 1 168 ? -13.550 0.630 13.933 1.00 97.75 168 GLU A O 1
ATOM 1313 N N . ARG A 1 169 ? -11.652 1.379 14.910 1.00 96.69 169 ARG A N 1
ATOM 1314 C CA . ARG A 1 169 ? -11.367 2.565 14.088 1.00 96.69 169 ARG A CA 1
ATOM 1315 C C . ARG A 1 169 ? -9.857 2.648 13.823 1.00 96.69 169 ARG A C 1
ATOM 1317 O O . ARG A 1 169 ? -9.232 1.615 13.589 1.00 96.69 169 ARG A O 1
ATOM 1324 N N . PHE A 1 170 ? -9.276 3.847 13.829 1.00 96.44 170 PHE A N 1
ATOM 1325 C CA . PHE A 1 170 ? -7.829 4.024 13.861 1.00 96.44 170 PHE A CA 1
ATOM 1326 C C . PHE A 1 170 ? -7.274 3.670 15.248 1.00 96.44 170 PHE A C 1
ATOM 1328 O O . PHE A 1 170 ? -8.009 3.620 16.233 1.00 96.44 170 PHE A O 1
ATOM 1335 N N . SER A 1 171 ? -5.967 3.414 15.333 1.00 94.44 171 SER A N 1
ATOM 1336 C CA . SER A 1 171 ? -5.309 3.271 16.632 1.00 94.44 171 SER A CA 1
ATOM 1337 C C . SER A 1 171 ? -5.296 4.613 17.370 1.00 94.44 171 SER A C 1
ATOM 1339 O O . SER A 1 171 ? -5.234 5.672 16.742 1.00 94.44 171 SER A O 1
ATOM 1341 N N . LYS A 1 172 ? -5.287 4.582 18.707 1.00 94.06 172 LYS A N 1
ATOM 1342 C CA . LYS A 1 172 ? -5.266 5.795 19.542 1.00 94.06 172 LYS A CA 1
ATOM 1343 C C . LYS A 1 172 ? -4.145 6.762 19.138 1.00 94.06 172 LYS A C 1
ATOM 1345 O O . LYS A 1 172 ? -4.388 7.940 18.913 1.00 94.06 172 LYS A O 1
ATOM 1350 N N . THR A 1 173 ? -2.931 6.242 18.955 1.00 93.38 173 THR A N 1
ATOM 1351 C CA . THR A 1 173 ? -1.764 7.036 18.539 1.00 93.38 173 THR A CA 1
ATOM 1352 C C . THR A 1 173 ? -1.943 7.678 17.161 1.00 93.38 173 THR A C 1
ATOM 1354 O O . THR A 1 173 ? -1.413 8.758 16.904 1.00 93.38 173 THR A O 1
ATOM 1357 N N . PHE A 1 174 ? -2.665 7.022 16.251 1.00 94.62 174 PHE A N 1
ATOM 1358 C CA . PHE A 1 174 ? -2.975 7.590 14.944 1.00 94.62 174 PHE A CA 1
ATOM 1359 C C . PHE A 1 174 ? -4.026 8.698 15.062 1.00 94.62 174 PHE A C 1
ATOM 1361 O O . PHE A 1 174 ? -3.847 9.759 14.470 1.00 94.62 174 PHE A O 1
ATOM 1368 N N . GLU A 1 175 ? -5.080 8.493 15.857 1.00 95.00 175 GLU A N 1
ATOM 1369 C CA . GLU A 1 175 ? -6.117 9.509 16.087 1.00 95.00 175 GLU A CA 1
ATOM 1370 C C . GLU A 1 175 ? -5.547 10.767 16.756 1.00 95.00 175 GLU A C 1
ATOM 1372 O O . GLU A 1 175 ? -5.855 11.878 16.327 1.00 95.00 175 GLU A O 1
ATOM 1377 N N . GLU A 1 176 ? -4.648 10.619 17.731 1.00 96.06 176 GLU A N 1
ATOM 1378 C CA . GLU A 1 176 ? -3.951 11.740 18.380 1.00 96.06 176 GLU A CA 1
ATOM 1379 C C . GLU A 1 176 ? -3.139 12.571 17.372 1.00 96.06 176 GLU A C 1
ATOM 1381 O O . GLU A 1 176 ? -3.240 13.800 17.343 1.00 96.06 176 GLU A O 1
ATOM 1386 N N . LYS A 1 177 ? -2.365 11.911 16.499 1.00 95.38 177 LYS A N 1
ATOM 1387 C CA . LYS A 1 177 ? -1.581 12.583 15.446 1.00 95.38 177 LYS A CA 1
ATOM 1388 C C . LYS A 1 177 ? -2.468 13.260 14.409 1.00 95.38 177 LYS A C 1
ATOM 1390 O O . LYS A 1 177 ? -2.147 14.363 13.969 1.00 95.38 177 LYS A O 1
ATOM 1395 N N . LEU A 1 178 ? -3.560 12.605 14.018 1.00 94.94 178 LEU A N 1
ATOM 1396 C CA . LEU A 1 178 ? -4.517 13.162 13.073 1.00 94.94 178 LEU A CA 1
ATOM 1397 C C . LEU A 1 178 ? -5.171 14.421 13.651 1.00 94.94 178 LEU A C 1
ATOM 1399 O O . LEU A 1 178 ? -5.141 15.462 13.002 1.00 94.94 178 LEU A O 1
ATOM 1403 N N . SER A 1 179 ? -5.648 14.353 14.894 1.00 94.56 179 SER A N 1
ATOM 1404 C CA . SER A 1 179 ? -6.287 15.478 15.589 1.00 94.56 179 SER A CA 1
ATOM 1405 C C . SER A 1 179 ? -5.324 16.663 15.719 1.00 94.56 179 SER A C 1
ATOM 1407 O O . SER A 1 179 ? -5.670 17.798 15.409 1.00 94.56 179 SER A O 1
ATOM 1409 N N . ALA A 1 180 ? -4.067 16.399 16.095 1.00 94.75 180 ALA A N 1
ATOM 1410 C CA . ALA A 1 180 ? -3.030 17.425 16.180 1.00 94.75 180 ALA A CA 1
ATOM 1411 C C . ALA A 1 180 ? -2.689 18.069 14.823 1.00 94.75 180 ALA A C 1
ATOM 1413 O O . ALA A 1 180 ? -2.237 19.214 14.785 1.00 94.75 180 ALA A O 1
ATOM 1414 N N . TRP A 1 181 ? -2.854 17.343 13.713 1.00 95.31 181 TRP A N 1
ATOM 1415 C CA . TRP A 1 181 ? -2.702 17.891 12.367 1.00 95.31 181 TRP A CA 1
ATOM 1416 C C . TRP A 1 181 ? -3.918 18.729 11.958 1.00 95.31 181 TRP A C 1
ATOM 1418 O O . TRP A 1 181 ? -3.723 19.838 11.465 1.00 95.31 181 TRP A O 1
ATOM 1428 N N . GLU A 1 182 ? -5.139 18.248 12.212 1.00 93.12 182 GLU A N 1
ATOM 1429 C CA . GLU A 1 182 ? -6.393 18.952 11.901 1.00 93.12 182 GLU A CA 1
ATOM 1430 C C . GLU A 1 182 ? -6.480 20.302 12.622 1.00 93.12 182 GLU A C 1
ATOM 1432 O O . GLU A 1 182 ? -6.794 21.308 11.988 1.00 93.12 182 GLU A O 1
ATOM 1437 N N . SER A 1 183 ? -6.088 20.367 13.900 1.00 92.94 183 SER A N 1
ATOM 1438 C CA . SER A 1 183 ? -6.045 21.625 14.663 1.00 92.94 183 SER A CA 1
ATOM 1439 C C . SER A 1 183 ? -5.071 22.667 14.103 1.00 92.94 183 SER A C 1
ATOM 1441 O O . SER A 1 183 ? -5.174 23.834 14.457 1.00 92.94 183 SER A O 1
ATOM 1443 N N . LYS A 1 184 ? -4.109 22.272 13.257 1.00 92.12 184 LYS A N 1
ATOM 1444 C CA . LYS A 1 184 ? -3.168 23.193 12.590 1.00 92.12 184 LYS A CA 1
ATOM 1445 C C . LYS A 1 184 ? -3.650 23.656 11.214 1.00 92.12 184 LYS A C 1
ATOM 1447 O O . LYS A 1 184 ? -2.966 24.457 10.588 1.00 92.12 184 LYS A O 1
ATOM 1452 N N . GLN A 1 185 ? -4.743 23.084 10.702 1.00 83.00 185 GLN A N 1
ATOM 1453 C CA . GLN A 1 185 ? -5.347 23.482 9.425 1.00 83.00 185 GLN A CA 1
ATOM 1454 C C . GLN A 1 185 ? -6.456 24.536 9.600 1.00 83.00 185 GLN A C 1
ATOM 1456 O O . GLN A 1 185 ? -6.977 25.019 8.596 1.00 83.00 185 GLN A O 1
ATOM 1461 N N . GLN A 1 186 ? -6.832 24.839 10.848 1.00 69.88 186 GLN A N 1
ATOM 1462 C CA . GLN A 1 186 ? -7.759 25.909 11.239 1.00 69.88 186 GLN A CA 1
ATOM 1463 C C . GLN A 1 186 ? -6.982 27.195 11.513 1.00 69.88 186 GLN A C 1
ATOM 1465 O O . GLN A 1 186 ? -7.511 28.268 11.152 1.00 69.88 186 GLN A O 1
#